Protein AF-A0AA39IFI8-F1 (afdb_monomer)

Solvent-accessible surface area (backbone atoms only — not comparable to full-atom values): 20294 Å² total; per-residue (Å²): 140,85,85,82,82,82,80,78,82,77,74,68,73,67,76,61,65,83,36,53,70,57,48,55,58,44,52,48,46,60,68,14,66,84,66,33,45,74,58,91,78,30,25,38,34,67,41,48,55,67,61,42,56,75,58,46,83,81,63,52,74,66,59,48,66,75,61,68,51,62,67,64,56,32,49,39,40,42,47,50,50,48,70,69,43,51,57,66,65,59,76,70,64,60,97,83,64,75,94,74,62,69,71,75,45,37,43,58,31,58,27,54,70,78,72,62,52,62,58,61,34,54,75,69,64,63,60,58,92,62,38,32,32,42,29,21,38,94,87,70,46,82,38,62,83,42,88,69,100,45,95,36,56,33,36,31,28,27,36,32,62,47,58,55,72,63,56,52,60,71,60,46,78,80,76,87,79,72,94,64,84,78,72,54,67,71,56,50,40,59,64,68,46,58,74,62,35,38,51,35,32,36,25,42,19,77,90,55,56,33,39,45,78,45,62,88,65,89,74,63,63,91,71,42,42,80,73,50,66,58,35,20,33,34,41,32,71,60,42,71,77,42,40,70,63,47,45,70,78,39,66,76,54,39,64,31,20,37,32,35,38,73,64,54,96,65,90,80,51,81,77,61,35,31,43,49,79,32,84,56,78,84,56,101,43,54,60,78,44,76,46,28,37,38,19,83,43,79,50,48,89,65,12,58,42,52,30,32,39,41,50,38,77,41,88,63,40,33,32,46,73,40,56,50,64,68,60,51,54,46,36,32,70,70,33,84,53,24,50,77,39,83,68,46,68,71,35,14,24,29,125

Mean predicted aligned error: 15.1 Å

Radius of gyration: 25.18 Å; Cα contacts (8 Å, |Δi|>4): 565; chains: 1; bounding box: 85×51×63 Å

Secondary structure (DSSP, 8-state):
------------GGGGTTTHHHHHHHHHHHHHTTT-EEETTEEEEEEPHHHHHHHSTT--HHHHHHHT-HHHHHHHHHHHHHHHHHHHHHTT--TTS----GGGTEEEEEPBTTSSTHHHHHHTT-S-TTEEEEEE-TTS-EEES--S--SEEEEEEEEEETTHHHHHHHHS------------HHHHHHHHTGGGPEEEEEEEETTTTEEEEEES-S-PPTT-EEEEEEEEEEEHHHHHHSHHHHHHH-TT-EEEEEEEE--SSS---GGGSEEEEESSS--SSEEEEEEEEEBSSTTGGG--EEEEEEE--STT--EEEES-HHHHHHHHHH-TTTTT----EEEEEB-

Structure (mmCIF, N/CA/C/O backbone):
data_AF-A0AA39IFI8-F1
#
_entry.id   AF-A0AA39IFI8-F1
#
loop_
_atom_site.group_PDB
_atom_site.id
_atom_site.type_symbol
_atom_site.label_atom_id
_atom_site.label_alt_id
_atom_site.label_comp_id
_atom_site.label_asym_id
_atom_site.label_entity_id
_atom_site.label_seq_id
_atom_site.pdbx_PDB_ins_code
_atom_site.Cartn_x
_atom_site.Cartn_y
_atom_site.Cartn_z
_atom_site.occupancy
_atom_site.B_iso_or_equiv
_atom_site.auth_seq_id
_atom_site.auth_comp_id
_atom_site.auth_asym_id
_atom_site.auth_atom_id
_atom_site.pdbx_PDB_model_num
ATOM 1 N N . MET A 1 1 ? -58.032 -24.378 21.521 1.00 39.59 1 MET A N 1
ATOM 2 C CA . MET A 1 1 ? -57.375 -23.148 22.007 1.00 39.59 1 MET A CA 1
ATOM 3 C C . MET A 1 1 ? -55.934 -23.536 22.325 1.00 39.59 1 MET A C 1
ATOM 5 O O . MET A 1 1 ? -55.717 -24.200 23.324 1.00 39.59 1 MET A O 1
ATOM 9 N N . TRP A 1 2 ? -55.000 -23.306 21.396 1.00 32.34 2 TRP A N 1
ATOM 10 C CA . TRP A 1 2 ? -53.603 -23.760 21.492 1.00 32.34 2 TRP A CA 1
ATOM 11 C C . TRP A 1 2 ? -52.704 -22.536 21.699 1.00 32.34 2 TRP A C 1
ATOM 13 O O . TRP A 1 2 ? -52.664 -21.661 20.837 1.00 32.34 2 TRP A O 1
ATOM 23 N N . GLN A 1 3 ? -52.038 -22.453 22.852 1.00 36.50 3 GLN A N 1
ATOM 24 C CA . GLN A 1 3 ? -51.035 -21.429 23.151 1.00 36.50 3 GLN A CA 1
ATOM 25 C C . GLN A 1 3 ? -49.658 -21.922 22.702 1.00 36.50 3 GLN A C 1
ATOM 27 O O . GLN A 1 3 ? -49.196 -22.972 23.141 1.00 36.50 3 GLN A O 1
ATOM 32 N N . TRP A 1 4 ? -49.006 -21.149 21.838 1.00 35.59 4 TRP A N 1
ATOM 33 C CA . TRP A 1 4 ? -47.595 -21.315 21.509 1.00 35.59 4 TRP A CA 1
ATOM 34 C C . TRP A 1 4 ? -46.756 -20.608 22.577 1.00 35.59 4 TRP A C 1
ATOM 36 O O . TRP A 1 4 ? -46.903 -19.404 22.783 1.00 35.59 4 TRP A O 1
ATOM 46 N N . ILE A 1 5 ? -45.893 -21.358 23.263 1.00 33.44 5 ILE A N 1
ATOM 47 C CA . ILE A 1 5 ? -44.870 -20.813 24.159 1.00 33.44 5 ILE A CA 1
ATOM 48 C C . ILE A 1 5 ? -43.620 -20.570 23.313 1.00 33.44 5 ILE A C 1
ATOM 50 O O . ILE A 1 5 ? -42.928 -21.510 22.927 1.00 33.44 5 ILE A O 1
ATOM 54 N N . THR A 1 6 ? -43.329 -19.305 23.023 1.00 32.75 6 THR A N 1
ATOM 55 C CA . THR A 1 6 ? -42.043 -18.897 22.453 1.00 32.75 6 THR A CA 1
ATOM 56 C C . THR A 1 6 ? -41.018 -18.853 23.582 1.00 32.75 6 THR A C 1
ATOM 58 O O . THR A 1 6 ? -40.982 -17.903 24.363 1.00 32.75 6 THR A O 1
ATOM 61 N N . VAL A 1 7 ? -40.189 -19.890 23.694 1.00 29.61 7 VAL A N 1
ATOM 62 C CA . VAL A 1 7 ? -39.010 -19.873 24.567 1.00 29.61 7 VAL A CA 1
ATOM 63 C C . VAL A 1 7 ? -37.926 -19.064 23.858 1.00 29.61 7 VAL A C 1
ATOM 65 O O . VAL A 1 7 ? -37.229 -19.569 22.983 1.00 29.61 7 VAL A O 1
ATOM 68 N N . VAL A 1 8 ? -37.805 -17.784 24.209 1.00 31.59 8 VAL A N 1
ATOM 69 C CA . VAL A 1 8 ? -36.644 -16.972 23.832 1.00 31.59 8 VAL A CA 1
ATOM 70 C C . VAL A 1 8 ? -35.503 -17.369 24.764 1.00 31.59 8 VAL A C 1
ATOM 72 O O . VAL A 1 8 ? -35.471 -16.978 25.929 1.00 31.59 8 VAL A O 1
ATOM 75 N N . LEU A 1 9 ? -34.586 -18.192 24.256 1.00 30.62 9 LEU A N 1
ATOM 76 C CA . LEU A 1 9 ? -33.313 -18.504 24.901 1.00 30.62 9 LEU A CA 1
ATOM 77 C C . LEU A 1 9 ? -32.457 -17.229 24.944 1.00 30.62 9 LEU A C 1
ATOM 79 O O . LEU A 1 9 ? -31.699 -16.929 24.025 1.00 30.62 9 LEU A O 1
ATOM 83 N N . PHE A 1 10 ? -32.599 -16.461 26.022 1.00 32.56 10 PHE A N 1
ATOM 84 C CA . PHE A 1 10 ? -31.622 -15.455 26.420 1.00 32.56 10 PHE A CA 1
ATOM 85 C C . PHE A 1 10 ? -30.397 -16.189 26.975 1.00 32.56 10 PHE A C 1
ATOM 87 O O . PHE A 1 10 ? -30.355 -16.562 28.146 1.00 32.56 10 PHE A O 1
ATOM 94 N N . ILE A 1 11 ? -29.397 -16.420 26.126 1.00 34.59 11 ILE A N 1
ATOM 95 C CA . ILE A 1 11 ? -28.042 -16.704 26.603 1.00 34.59 11 ILE A CA 1
ATOM 96 C C . ILE A 1 11 ? -27.540 -15.395 27.233 1.00 34.59 11 ILE A C 1
ATOM 98 O O . ILE A 1 11 ? -27.523 -14.369 26.545 1.00 34.59 11 ILE A O 1
ATOM 102 N N . PRO A 1 12 ? -27.172 -15.363 28.525 1.00 38.22 12 PRO A N 1
ATOM 103 C CA . PRO A 1 12 ? -26.745 -14.129 29.155 1.00 38.22 12 PRO A CA 1
ATOM 104 C C . PRO A 1 12 ? -25.353 -13.768 28.633 1.00 38.22 12 PRO A C 1
ATOM 106 O O . PRO A 1 12 ? -24.357 -14.418 28.941 1.00 38.22 12 PRO A O 1
ATOM 109 N N . PHE A 1 13 ? -25.295 -12.664 27.892 1.00 37.44 13 PHE A N 1
ATOM 110 C CA . PHE A 1 13 ? -24.088 -11.968 27.423 1.00 37.44 13 PHE A CA 1
ATOM 111 C C . PHE A 1 13 ? -23.098 -11.612 28.560 1.00 37.44 13 PHE A C 1
ATOM 113 O O . PHE A 1 13 ? -21.962 -11.222 28.317 1.00 37.44 13 PHE A O 1
ATOM 120 N N . VAL A 1 14 ? -23.518 -11.778 29.818 1.00 36.16 14 VAL A N 1
ATOM 121 C CA . VAL A 1 14 ? -22.751 -11.507 31.039 1.00 36.16 14 VAL A CA 1
ATOM 122 C C . VAL A 1 14 ? -21.620 -12.526 31.265 1.00 36.16 14 VAL A C 1
ATOM 124 O O . VAL A 1 14 ? -20.595 -12.162 31.828 1.00 36.16 14 VAL A O 1
ATOM 127 N N . ALA A 1 15 ? -21.719 -13.756 30.741 1.00 35.75 15 ALA A N 1
ATOM 128 C CA . ALA A 1 15 ? -20.625 -14.737 30.830 1.00 35.75 15 ALA A CA 1
ATOM 129 C C . ALA A 1 15 ? -19.435 -14.434 29.890 1.00 35.75 15 ALA A C 1
ATOM 131 O O . ALA A 1 15 ? -18.379 -15.047 30.018 1.00 35.75 15 ALA A O 1
ATOM 132 N N . LEU A 1 16 ? -19.579 -13.477 28.964 1.00 41.41 16 LEU A N 1
ATOM 133 C CA . LEU A 1 16 ? -18.498 -13.038 28.073 1.00 41.41 16 LEU A CA 1
ATOM 134 C C . LEU A 1 16 ? -17.610 -11.942 28.696 1.00 41.41 16 LEU A C 1
ATOM 136 O O . LEU A 1 16 ? -16.547 -11.644 28.159 1.00 41.41 16 LEU A O 1
ATOM 140 N N . LEU A 1 17 ? -18.039 -11.327 29.805 1.00 38.06 17 LEU A N 1
ATOM 141 C CA . LEU A 1 17 ? -17.466 -10.073 30.314 1.00 38.06 17 LEU A CA 1
ATOM 142 C C . LEU A 1 17 ? -16.437 -10.246 31.442 1.00 38.06 17 LEU A C 1
ATOM 144 O O . LEU A 1 17 ? -15.546 -9.414 31.562 1.00 38.06 17 LEU A O 1
ATOM 148 N N . GLU A 1 18 ? -16.455 -11.355 32.186 1.00 37.28 18 GLU A N 1
ATOM 149 C CA . GLU A 1 18 ? -15.332 -11.737 33.071 1.00 37.28 18 GLU A CA 1
ATOM 150 C C . GLU A 1 18 ? -14.175 -12.413 32.299 1.00 37.28 18 GLU A C 1
ATOM 152 O O . GLU A 1 18 ? -13.133 -12.735 32.864 1.00 37.28 18 GLU A O 1
ATOM 157 N N . ALA A 1 19 ? -14.331 -12.589 30.981 1.00 43.91 19 ALA A N 1
ATOM 158 C CA . ALA A 1 19 ? -13.397 -13.286 30.103 1.00 43.91 19 ALA A CA 1
ATOM 159 C C . ALA A 1 19 ? -12.436 -12.364 29.323 1.00 43.91 19 ALA A C 1
ATOM 161 O O . ALA A 1 19 ? -11.689 -12.863 28.488 1.00 43.91 19 ALA A O 1
ATOM 162 N N . SER A 1 20 ? -12.417 -11.042 29.533 1.00 46.91 20 SER A N 1
ATOM 163 C CA . SER A 1 20 ? -11.670 -10.123 28.646 1.00 46.91 20 SER A CA 1
ATOM 164 C C . SER A 1 20 ? -10.142 -10.219 28.767 1.00 46.91 20 SER A C 1
ATOM 166 O O . SER A 1 20 ? -9.447 -10.186 27.754 1.00 46.91 20 SER A O 1
ATOM 168 N N . THR A 1 21 ? -9.599 -10.429 29.969 1.00 47.41 21 THR A N 1
ATOM 169 C CA . THR A 1 21 ? -8.166 -10.736 30.157 1.00 47.41 21 THR A CA 1
ATOM 170 C C . THR A 1 21 ? -7.873 -12.222 29.934 1.00 47.41 21 THR A C 1
ATOM 172 O O . THR A 1 21 ? -6.839 -12.569 29.365 1.00 47.41 21 THR A O 1
ATOM 175 N N . GLY A 1 22 ? -8.818 -13.101 30.289 1.00 51.28 22 GLY A N 1
ATOM 176 C CA . GLY A 1 22 ? -8.715 -14.546 30.070 1.00 51.28 22 GLY A CA 1
ATOM 177 C C . GLY A 1 22 ? -8.671 -14.942 28.589 1.00 51.28 22 GLY A C 1
ATOM 178 O O . GLY A 1 22 ? -7.912 -15.835 28.227 1.00 51.28 22 GLY A O 1
ATOM 179 N N . ASN A 1 23 ? -9.412 -14.254 27.716 1.00 58.72 23 ASN A N 1
ATOM 180 C CA . ASN A 1 23 ? -9.472 -14.552 26.281 1.00 58.72 23 ASN A CA 1
ATOM 181 C C . ASN A 1 23 ? -8.213 -14.151 25.512 1.00 58.72 23 ASN A C 1
ATOM 183 O O . ASN A 1 23 ? -7.860 -14.827 24.547 1.00 58.72 23 ASN A O 1
ATOM 187 N N . LEU A 1 24 ? -7.499 -13.101 25.930 1.00 58.94 24 LEU A N 1
ATOM 188 C CA . LEU A 1 24 ? -6.224 -12.773 25.288 1.00 58.94 24 LEU A CA 1
ATOM 189 C C . LEU A 1 24 ? -5.153 -13.807 25.641 1.00 58.94 24 LEU A C 1
ATOM 191 O O . LEU A 1 24 ? -4.420 -14.268 24.769 1.00 58.94 24 LEU A O 1
ATOM 195 N N . ASP A 1 25 ? -5.083 -14.240 26.895 1.00 65.00 25 ASP A N 1
ATOM 196 C CA . ASP A 1 25 ? -4.182 -15.336 27.247 1.00 65.00 25 ASP A CA 1
ATOM 197 C C . ASP A 1 25 ? -4.562 -16.626 26.507 1.00 65.00 25 ASP A C 1
ATOM 199 O O . ASP A 1 25 ? -3.675 -17.391 26.134 1.00 65.00 25 ASP A O 1
ATOM 203 N N . LEU A 1 26 ? -5.853 -16.852 26.236 1.00 69.88 26 LEU A N 1
ATOM 204 C CA . LEU A 1 26 ? -6.320 -17.981 25.428 1.00 69.88 26 LEU A CA 1
ATOM 205 C C . LEU A 1 26 ? -5.886 -17.884 23.964 1.00 69.88 26 LEU A C 1
ATOM 207 O O . LEU A 1 26 ? -5.462 -18.899 23.433 1.00 69.88 26 LEU A O 1
ATOM 211 N N . LEU A 1 27 ? -5.894 -16.707 23.331 1.00 72.69 27 LEU A N 1
ATOM 212 C CA . LEU A 1 27 ? -5.487 -16.589 21.925 1.00 72.69 27 LEU A CA 1
ATOM 213 C C . LEU A 1 27 ? -3.980 -16.845 21.723 1.00 72.69 27 LEU A C 1
ATOM 215 O O . LEU A 1 27 ? -3.607 -17.581 20.811 1.00 72.69 27 LEU A O 1
ATOM 219 N N . LEU A 1 28 ? -3.098 -16.317 22.583 1.00 76.81 28 LEU A N 1
ATOM 220 C CA . LEU A 1 28 ? -1.664 -16.645 22.504 1.00 76.81 28 LEU A CA 1
ATOM 221 C C . LEU A 1 28 ? -1.413 -18.111 22.858 1.00 76.81 28 LEU A C 1
ATOM 223 O O . LEU A 1 28 ? -0.576 -18.749 22.225 1.00 76.81 28 LEU A O 1
ATOM 227 N N . LYS A 1 29 ? -2.144 -18.663 23.835 1.00 81.75 29 LYS A N 1
ATOM 228 C CA . LYS A 1 29 ? -2.101 -20.101 24.132 1.00 81.75 29 LYS A CA 1
ATOM 229 C C . LYS A 1 29 ? -2.591 -20.933 22.954 1.00 81.75 29 LYS A C 1
ATOM 231 O O . LYS A 1 29 ? -1.998 -21.966 22.692 1.00 81.75 29 LYS A O 1
ATOM 236 N N . ASP A 1 30 ? -3.606 -20.481 22.227 1.00 80.50 30 ASP A N 1
ATOM 237 C CA . ASP A 1 30 ? -4.126 -21.148 21.036 1.00 80.50 30 ASP A CA 1
ATOM 238 C C . ASP A 1 30 ? -3.139 -21.107 19.877 1.00 80.50 30 ASP A C 1
ATOM 240 O O . ASP A 1 30 ? -3.053 -22.070 19.125 1.00 80.50 30 ASP A O 1
ATOM 244 N N . ILE A 1 31 ? -2.365 -20.031 19.750 1.00 80.81 31 ILE A N 1
ATOM 245 C CA . ILE A 1 31 ? -1.251 -19.975 18.800 1.00 80.81 31 ILE A CA 1
ATOM 246 C C . ILE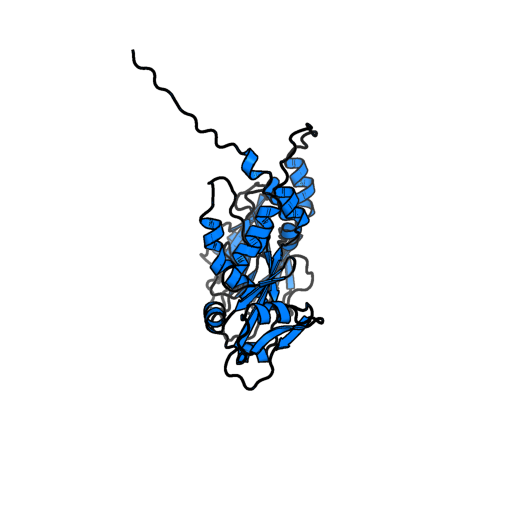 A 1 31 ? -0.129 -20.913 19.249 1.00 80.81 31 ILE A C 1
ATOM 248 O O . ILE A 1 31 ? 0.486 -21.601 18.443 1.00 80.81 31 ILE A O 1
ATOM 252 N N . CYS A 1 32 ? 0.129 -20.994 20.549 1.00 87.31 32 CYS A N 1
ATOM 253 C CA . CYS A 1 32 ? 1.186 -21.843 21.084 1.00 87.31 32 CYS A CA 1
ATOM 254 C C . CYS A 1 32 ? 0.809 -23.320 21.239 1.00 87.31 32 CYS A C 1
ATOM 256 O O . CYS A 1 32 ? 1.700 -24.135 21.473 1.00 87.31 32 CYS A O 1
ATOM 258 N N . LYS A 1 33 ? -0.471 -23.697 21.131 1.00 83.94 33 LYS A N 1
ATOM 259 C CA . LYS A 1 33 ? -0.921 -25.061 21.460 1.00 83.94 33 LYS A CA 1
ATOM 260 C C . LYS A 1 33 ? -0.346 -26.119 20.525 1.00 83.94 33 LYS A C 1
ATOM 262 O O . LYS A 1 33 ? -0.156 -27.258 20.942 1.00 83.94 33 LYS A O 1
ATOM 267 N N . ASP A 1 34 ? -0.019 -25.735 19.297 1.00 77.81 34 ASP A N 1
ATOM 268 C CA . ASP A 1 34 ? 0.485 -26.65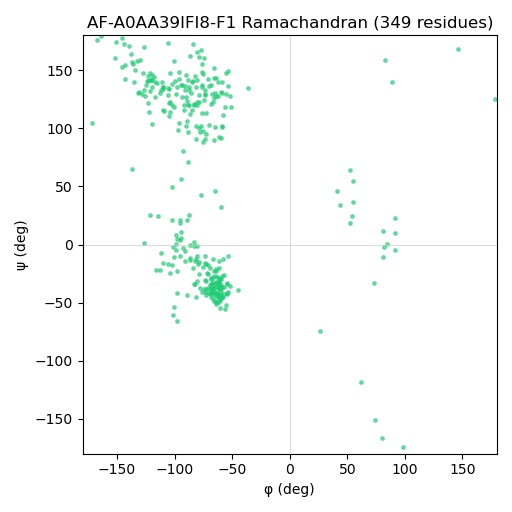1 18.283 1.00 77.81 34 ASP A CA 1
ATOM 269 C C . ASP A 1 34 ? 2.020 -26.670 18.235 1.00 77.81 34 ASP A C 1
ATOM 271 O O . ASP A 1 34 ? 2.631 -26.431 17.194 1.00 77.81 34 ASP A O 1
ATOM 275 N N . GLY A 1 35 ? 2.649 -26.960 19.375 1.00 84.25 35 GLY A N 1
ATOM 276 C CA . GLY A 1 35 ? 4.100 -27.155 19.451 1.00 84.25 35 GLY A CA 1
ATOM 277 C C . GLY A 1 35 ? 4.906 -25.895 19.763 1.00 84.25 35 GLY A C 1
ATOM 278 O O . GLY A 1 35 ? 6.091 -25.852 19.451 1.00 84.25 35 GLY A O 1
ATOM 279 N N . GLY A 1 36 ? 4.292 -24.884 20.380 1.00 89.12 36 GLY A N 1
ATOM 280 C CA . GLY A 1 36 ? 4.979 -23.709 20.916 1.00 89.12 36 GLY A CA 1
ATOM 281 C C . GLY A 1 36 ? 5.072 -23.719 22.439 1.00 89.12 36 GLY A C 1
ATOM 282 O O . GLY A 1 36 ? 4.484 -24.558 23.124 1.00 89.12 36 GLY A O 1
ATOM 283 N N . VAL A 1 37 ? 5.802 -22.752 22.990 1.00 90.50 37 VAL A N 1
ATOM 284 C CA . VAL A 1 37 ? 5.863 -22.488 24.433 1.00 90.50 37 VAL A CA 1
ATOM 285 C C . VAL A 1 37 ? 5.549 -21.028 24.708 1.00 90.50 37 VAL A C 1
ATOM 287 O O . VAL A 1 37 ? 6.100 -20.120 24.088 1.00 90.50 37 VAL A O 1
ATOM 290 N N . VAL A 1 38 ? 4.677 -20.805 25.689 1.00 88.81 38 VAL A N 1
ATOM 291 C CA . VAL A 1 38 ? 4.381 -19.465 26.191 1.00 88.81 38 VAL A CA 1
ATOM 292 C C . VAL A 1 38 ? 5.442 -19.067 27.219 1.00 88.81 38 VAL A C 1
ATOM 294 O O . VAL A 1 38 ? 5.591 -19.725 28.249 1.00 88.81 38 VAL A O 1
ATOM 297 N N . VAL A 1 39 ? 6.161 -17.976 26.955 1.00 86.25 39 VAL A N 1
ATOM 298 C CA . VAL A 1 39 ? 7.143 -17.371 27.866 1.00 86.25 39 VAL A CA 1
ATOM 299 C C . VAL A 1 39 ? 6.689 -15.948 28.181 1.00 86.25 39 VAL A C 1
ATOM 301 O O . VAL A 1 39 ? 6.790 -15.039 27.358 1.00 86.25 39 VAL A O 1
ATOM 304 N N . GLY A 1 40 ? 6.130 -15.741 29.375 1.00 86.19 40 GLY A N 1
ATOM 305 C CA . GLY A 1 40 ? 5.509 -14.464 29.733 1.00 86.19 40 GLY A CA 1
ATOM 306 C C . GLY A 1 40 ? 4.324 -14.142 28.815 1.00 86.19 40 GLY A C 1
ATOM 307 O O . GLY A 1 40 ? 3.352 -14.887 28.781 1.00 86.19 40 GLY A O 1
ATOM 308 N N . ARG A 1 41 ? 4.409 -13.035 28.064 1.00 84.50 41 ARG A N 1
ATOM 309 C CA . ARG A 1 41 ? 3.395 -12.600 27.076 1.00 84.50 41 ARG A CA 1
ATOM 310 C C . ARG A 1 41 ? 3.798 -12.905 25.630 1.00 84.50 41 ARG A C 1
ATOM 312 O O . ARG A 1 41 ? 3.338 -12.245 24.699 1.00 84.50 41 ARG A O 1
ATOM 319 N N . LYS A 1 42 ? 4.714 -13.853 25.459 1.00 89.31 42 LYS A N 1
ATOM 320 C CA . LYS A 1 42 ? 5.265 -14.252 24.171 1.00 89.31 42 LYS A CA 1
ATOM 321 C C . LYS A 1 42 ? 4.896 -15.698 23.900 1.00 89.31 42 LYS A C 1
ATOM 323 O O . LYS A 1 42 ? 4.965 -16.524 24.809 1.00 89.31 42 LYS A O 1
ATOM 328 N N . CYS A 1 43 ? 4.540 -16.004 22.664 1.00 91.25 43 CYS A N 1
ATOM 329 C CA . CYS A 1 43 ? 4.483 -17.369 22.172 1.00 91.25 43 CYS A CA 1
ATOM 330 C C . CYS A 1 43 ? 5.720 -17.629 21.313 1.00 91.25 43 CYS A C 1
ATOM 332 O O . CYS A 1 43 ? 5.936 -16.922 20.329 1.00 91.25 43 CYS A O 1
ATOM 334 N N . ILE A 1 44 ? 6.532 -18.612 21.695 1.00 91.50 44 ILE A N 1
ATOM 335 C CA . ILE A 1 44 ? 7.718 -19.023 20.944 1.00 91.50 44 ILE A CA 1
ATOM 336 C C . ILE A 1 44 ? 7.411 -20.336 20.237 1.00 91.50 44 ILE A C 1
ATOM 338 O O . ILE A 1 44 ? 7.068 -21.323 20.888 1.00 91.50 44 ILE A O 1
ATOM 342 N N . LEU A 1 45 ? 7.536 -20.348 18.914 1.00 91.38 45 LEU A N 1
ATOM 343 C CA . LEU A 1 45 ? 7.230 -21.495 18.064 1.00 91.38 45 LEU A CA 1
ATOM 344 C C . LEU A 1 45 ? 8.462 -21.887 17.238 1.00 91.38 45 LEU A C 1
ATOM 346 O O . LEU A 1 45 ? 8.968 -21.053 16.480 1.00 91.38 45 LEU A O 1
ATOM 350 N N . PRO A 1 46 ? 8.949 -23.134 17.357 1.00 89.38 46 PRO A N 1
ATOM 351 C CA . PRO A 1 46 ? 9.936 -23.670 16.439 1.00 89.38 46 PRO A CA 1
ATOM 352 C C . PRO A 1 46 ? 9.275 -24.015 15.104 1.00 89.38 46 PRO A C 1
ATOM 354 O O . PRO A 1 46 ? 8.335 -24.801 15.057 1.00 89.38 46 PRO A O 1
ATOM 357 N N . LEU A 1 47 ? 9.800 -23.459 14.018 1.00 87.31 47 LEU A N 1
ATOM 358 C CA . LEU A 1 47 ? 9.434 -23.848 12.660 1.00 87.31 47 LEU A CA 1
ATOM 359 C C . LEU A 1 47 ? 10.477 -24.816 12.117 1.00 87.31 47 LEU A C 1
ATOM 361 O O . LEU A 1 47 ? 11.685 -24.550 12.193 1.00 87.31 47 LEU A O 1
ATOM 365 N N . ASN A 1 48 ? 10.018 -25.944 11.581 1.00 79.31 48 ASN A N 1
ATOM 366 C CA . ASN A 1 48 ? 10.902 -26.944 10.985 1.00 79.31 48 ASN A CA 1
ATOM 367 C C . ASN A 1 48 ? 11.247 -26.609 9.518 1.00 79.31 48 ASN A C 1
ATOM 369 O O . ASN A 1 48 ? 10.716 -25.671 8.923 1.00 79.31 48 ASN A O 1
ATOM 373 N N . ALA A 1 49 ? 12.165 -27.381 8.928 1.00 70.75 49 ALA A N 1
ATOM 374 C CA . ALA A 1 49 ? 12.617 -27.167 7.555 1.00 70.75 49 ALA A CA 1
ATOM 375 C C . ALA A 1 49 ? 11.491 -27.317 6.511 1.00 70.75 49 ALA A C 1
ATOM 377 O O . ALA A 1 49 ? 11.507 -26.615 5.502 1.00 70.75 49 ALA A O 1
ATOM 378 N N . ASP A 1 50 ? 10.505 -28.182 6.754 1.00 75.38 50 ASP A N 1
ATOM 379 C CA 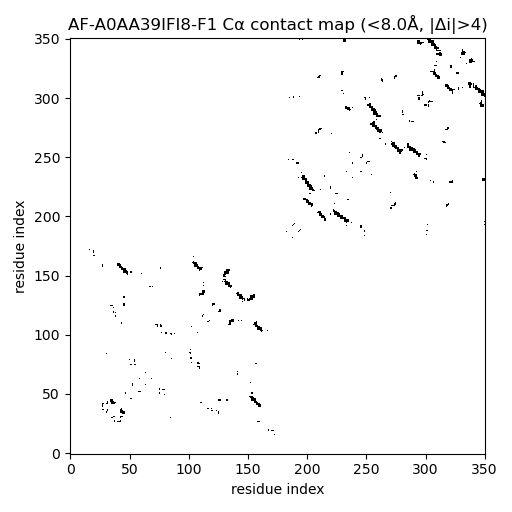. ASP A 1 50 ? 9.388 -28.400 5.829 1.00 75.38 50 ASP A CA 1
ATOM 380 C C . ASP A 1 50 ? 8.428 -27.202 5.842 1.00 75.38 50 ASP A C 1
ATOM 382 O O . ASP A 1 50 ? 8.042 -26.690 4.790 1.00 75.38 50 ASP A O 1
ATOM 386 N N . GLU A 1 51 ? 8.109 -26.684 7.030 1.00 72.69 51 GLU A N 1
ATOM 387 C CA . GLU A 1 51 ? 7.343 -25.447 7.208 1.00 72.69 51 GLU A CA 1
ATOM 388 C C . GLU A 1 51 ? 8.092 -24.240 6.634 1.00 72.69 51 GLU A C 1
ATOM 390 O O . GLU A 1 51 ? 7.474 -23.333 6.078 1.00 72.69 51 GLU A O 1
ATOM 395 N N . PHE A 1 52 ? 9.423 -24.232 6.700 1.00 68.88 52 PHE A N 1
ATOM 396 C CA . PHE A 1 52 ? 10.231 -23.224 6.026 1.00 68.88 52 PHE A CA 1
ATOM 397 C C . PHE A 1 52 ? 10.090 -23.310 4.501 1.00 68.88 52 PHE A C 1
ATOM 399 O O . PHE A 1 52 ? 9.769 -22.305 3.872 1.00 68.88 52 PHE A O 1
ATOM 406 N N . GLN A 1 53 ? 10.268 -24.489 3.899 1.00 67.75 53 GLN A N 1
ATOM 407 C CA . GLN A 1 53 ? 10.171 -24.659 2.442 1.00 67.75 53 GLN A CA 1
ATOM 408 C C . GLN A 1 53 ? 8.792 -24.266 1.902 1.00 67.75 53 GLN A C 1
ATOM 410 O O . GLN A 1 53 ? 8.695 -23.628 0.853 1.00 67.75 53 GLN A O 1
ATOM 415 N N . LEU A 1 54 ? 7.729 -24.586 2.645 1.00 64.44 54 LEU A N 1
ATOM 416 C CA . LEU A 1 54 ? 6.361 -24.199 2.297 1.00 64.44 54 LEU A CA 1
ATOM 417 C C . LEU A 1 54 ? 6.152 -22.677 2.298 1.00 64.44 54 LEU A C 1
ATOM 419 O O . LEU A 1 54 ? 5.362 -22.175 1.501 1.00 64.44 54 LEU A O 1
ATOM 423 N N . ASN A 1 55 ? 6.855 -21.944 3.164 1.00 61.66 55 ASN A N 1
ATOM 424 C CA . ASN A 1 55 ? 6.651 -20.506 3.357 1.00 61.66 55 ASN A CA 1
ATOM 425 C C . ASN A 1 55 ? 7.712 -19.623 2.667 1.00 61.66 55 ASN A C 1
ATOM 427 O O . ASN A 1 55 ? 7.465 -18.439 2.458 1.00 61.66 55 ASN A O 1
ATOM 431 N N . ALA A 1 56 ? 8.874 -20.166 2.287 1.00 59.94 56 ALA A N 1
ATOM 432 C CA . ALA A 1 56 ? 10.034 -19.399 1.816 1.00 59.94 56 ALA A CA 1
ATOM 433 C C . ALA A 1 56 ? 10.152 -19.229 0.290 1.00 59.94 56 ALA A C 1
ATOM 435 O O . ALA A 1 56 ? 11.193 -18.777 -0.184 1.00 59.94 56 ALA A O 1
ATOM 436 N N . ALA A 1 57 ? 9.117 -19.582 -0.483 1.00 56.09 57 ALA A N 1
ATOM 437 C CA . ALA A 1 57 ? 9.031 -19.360 -1.935 1.00 56.09 57 ALA A CA 1
ATOM 438 C C . ALA A 1 57 ? 10.344 -19.629 -2.715 1.00 56.09 57 ALA A C 1
ATOM 440 O O . ALA A 1 57 ? 10.743 -18.843 -3.573 1.00 56.09 57 ALA A O 1
ATOM 441 N N . GLY A 1 58 ? 11.012 -20.754 -2.431 1.00 57.09 58 GLY A N 1
ATOM 442 C CA . GLY A 1 58 ? 12.156 -21.237 -3.215 1.00 57.09 58 GLY A CA 1
ATOM 443 C C . GLY A 1 58 ? 13.548 -20.783 -2.764 1.00 57.09 58 GLY A C 1
ATOM 444 O O . GLY A 1 58 ? 14.507 -21.038 -3.488 1.00 57.09 58 GLY A O 1
ATOM 445 N N . LEU A 1 59 ? 13.692 -20.154 -1.597 1.00 57.66 59 LEU A N 1
ATOM 446 C CA . LEU A 1 59 ? 15.007 -19.864 -1.016 1.00 57.66 59 LEU A CA 1
ATOM 447 C C . LEU A 1 59 ? 15.523 -21.053 -0.196 1.00 57.66 59 LEU A C 1
ATOM 449 O O . LEU A 1 59 ? 14.823 -21.572 0.676 1.00 57.66 59 LEU A O 1
ATOM 453 N N . SER A 1 60 ? 16.763 -21.478 -0.440 1.00 63.16 60 SER A N 1
ATOM 454 C CA . SER A 1 60 ? 17.406 -22.494 0.399 1.00 63.16 60 SER A CA 1
ATOM 455 C C . SER A 1 60 ? 17.882 -21.888 1.735 1.00 63.16 60 SER A C 1
ATOM 457 O O . SER A 1 60 ? 18.292 -20.725 1.770 1.00 63.16 60 SER A O 1
ATOM 459 N N . PRO A 1 61 ? 17.897 -22.649 2.850 1.00 60.72 61 PRO A N 1
ATOM 460 C CA . PRO A 1 61 ? 18.409 -22.158 4.137 1.00 60.72 61 PRO A CA 1
ATOM 461 C C . PRO A 1 61 ? 19.845 -21.599 4.066 1.00 60.72 61 PRO A C 1
ATOM 463 O O . PRO A 1 61 ? 20.162 -20.615 4.728 1.00 60.72 61 PRO A O 1
ATOM 466 N N . MET A 1 62 ? 20.697 -22.170 3.202 1.00 60.69 62 MET A N 1
ATOM 467 C CA . MET A 1 62 ? 22.068 -21.686 2.964 1.00 60.69 62 MET A CA 1
ATOM 468 C C . MET A 1 62 ? 22.121 -20.318 2.268 1.00 60.69 62 MET A C 1
ATOM 470 O O . MET A 1 62 ? 23.026 -19.525 2.529 1.00 60.69 62 MET A O 1
ATOM 474 N N . GLU A 1 63 ? 21.183 -20.014 1.369 1.00 64.69 63 GLU A N 1
ATOM 475 C CA . GLU A 1 63 ? 21.128 -18.695 0.724 1.00 64.69 63 GLU A CA 1
ATOM 476 C C . GLU A 1 63 ? 20.728 -17.608 1.724 1.00 64.69 63 GLU A C 1
ATOM 478 O O . GLU A 1 63 ? 21.273 -16.505 1.683 1.00 64.69 63 GLU A O 1
ATOM 483 N N . PHE A 1 64 ? 19.859 -17.936 2.680 1.00 66.19 64 PHE A N 1
ATOM 484 C CA . PHE A 1 64 ? 19.521 -17.043 3.789 1.00 66.19 64 PHE A CA 1
ATOM 485 C C . PHE A 1 64 ? 20.721 -16.732 4.681 1.00 66.19 64 PHE A C 1
ATOM 487 O O . PHE A 1 64 ? 20.956 -15.567 5.011 1.00 66.19 64 PHE A O 1
ATOM 494 N N . GLU A 1 65 ? 21.502 -17.756 5.032 1.00 61.97 65 GLU A N 1
ATOM 495 C CA . GLU A 1 65 ? 22.710 -17.603 5.844 1.00 61.97 65 GLU A CA 1
ATOM 496 C C . GLU A 1 65 ? 23.701 -16.630 5.196 1.00 61.97 65 GLU A C 1
ATOM 498 O O . GLU A 1 65 ? 24.237 -15.742 5.856 1.00 61.97 65 GLU A O 1
ATOM 503 N N . LYS A 1 66 ? 23.883 -16.734 3.878 1.00 65.06 66 LYS A N 1
ATOM 504 C CA . LYS A 1 66 ? 24.826 -15.896 3.133 1.00 65.06 66 LYS A CA 1
ATOM 505 C C . LYS A 1 66 ? 24.410 -14.426 3.055 1.00 65.06 66 LYS A C 1
ATOM 507 O O . LYS A 1 66 ? 25.270 -13.554 2.926 1.00 65.06 66 LYS A O 1
ATOM 512 N N . HIS A 1 67 ? 23.109 -14.150 3.077 1.00 62.00 67 HIS A N 1
ATOM 513 C CA . HIS A 1 67 ? 22.583 -12.809 2.837 1.00 62.00 67 HIS A CA 1
ATOM 514 C C . HIS A 1 67 ? 22.199 -12.050 4.108 1.00 62.00 67 HIS A C 1
ATOM 516 O O . HIS A 1 67 ? 21.992 -10.841 4.012 1.00 62.00 67 HIS A O 1
ATOM 522 N N . HIS A 1 68 ? 22.161 -12.709 5.276 1.00 64.62 68 HIS A N 1
ATOM 523 C CA . HIS A 1 68 ? 21.789 -12.106 6.566 1.00 64.62 68 HIS A CA 1
ATOM 524 C C . HIS A 1 68 ? 20.557 -11.180 6.463 1.00 64.62 68 HIS A C 1
ATOM 526 O O . HIS A 1 68 ? 20.475 -10.152 7.140 1.00 64.62 68 HIS A O 1
ATOM 532 N N . ASP A 1 69 ? 19.604 -11.515 5.588 1.00 72.44 69 ASP A N 1
ATOM 533 C CA . ASP A 1 69 ? 18.453 -10.660 5.314 1.00 72.44 69 ASP A CA 1
ATOM 534 C C . ASP A 1 69 ? 17.397 -10.865 6.402 1.00 72.44 69 ASP A C 1
ATOM 536 O O . ASP A 1 69 ? 16.531 -11.740 6.333 1.00 72.44 69 ASP A O 1
ATOM 540 N N . PHE A 1 70 ? 17.506 -10.044 7.443 1.00 69.38 70 PHE A N 1
ATOM 541 C CA . PHE A 1 70 ? 16.608 -10.066 8.590 1.00 69.38 70 PHE A CA 1
ATOM 542 C C . PHE A 1 70 ? 15.138 -9.878 8.179 1.00 69.38 70 PHE A C 1
ATOM 544 O O . PHE A 1 70 ? 14.245 -10.509 8.746 1.00 69.38 70 PHE A O 1
ATOM 551 N N . SER A 1 71 ? 14.876 -9.042 7.168 1.00 69.62 71 SER A N 1
ATOM 552 C CA . SER A 1 71 ? 13.517 -8.757 6.699 1.00 69.62 71 SER A CA 1
ATOM 553 C C . SER A 1 71 ? 12.881 -9.977 6.042 1.00 69.62 71 SER A C 1
ATOM 555 O O . SER A 1 71 ? 11.703 -10.253 6.273 1.00 69.62 71 SER A O 1
ATOM 557 N N . ALA A 1 72 ? 13.663 -10.745 5.284 1.00 69.88 72 ALA A N 1
ATOM 558 C CA . ALA A 1 72 ? 13.184 -11.974 4.670 1.00 69.88 72 ALA A CA 1
ATOM 559 C C . ALA A 1 72 ? 12.832 -13.042 5.723 1.00 69.88 72 ALA A C 1
ATOM 561 O O . ALA A 1 72 ? 11.819 -13.723 5.580 1.00 69.88 72 ALA A O 1
ATOM 562 N N . VAL A 1 73 ? 13.600 -13.158 6.816 1.00 71.31 73 VAL A N 1
ATOM 563 C CA . VAL A 1 73 ? 13.285 -14.128 7.883 1.00 71.31 73 VAL A CA 1
ATOM 564 C C . VAL A 1 73 ? 12.067 -13.700 8.702 1.00 71.31 73 VAL A C 1
ATOM 566 O O . VAL A 1 73 ? 11.217 -14.525 9.036 1.00 71.31 73 VAL A O 1
ATOM 569 N N . GLN A 1 74 ? 11.924 -12.404 8.976 1.00 78.50 74 GLN A N 1
ATOM 570 C CA . GLN A 1 74 ? 10.751 -11.883 9.674 1.00 78.50 74 GLN A CA 1
ATOM 571 C C . GLN A 1 74 ? 9.454 -12.142 8.881 1.00 78.50 74 GLN A C 1
ATOM 573 O O . GLN A 1 74 ? 8.430 -12.512 9.463 1.00 78.50 74 GLN A O 1
ATOM 578 N N . LEU A 1 75 ? 9.510 -12.027 7.550 1.00 78.12 75 LEU A N 1
ATOM 579 C CA . LEU A 1 75 ? 8.393 -12.343 6.656 1.00 78.12 75 LEU A CA 1
ATOM 580 C C . LEU A 1 75 ? 7.964 -13.819 6.740 1.00 78.12 75 LEU A C 1
ATOM 582 O O . LEU A 1 75 ? 6.785 -14.122 6.560 1.00 78.12 75 LEU A O 1
ATOM 586 N N . LEU A 1 76 ? 8.868 -14.746 7.069 1.00 81.25 76 LEU A N 1
ATOM 587 C CA . LEU A 1 76 ? 8.511 -16.157 7.266 1.00 81.25 76 LEU A CA 1
ATOM 588 C C . LEU A 1 76 ? 7.654 -16.350 8.513 1.00 81.25 76 LEU A C 1
ATOM 590 O O . LEU A 1 76 ? 6.626 -17.024 8.449 1.00 81.25 76 LEU A O 1
ATOM 594 N N . CYS A 1 77 ? 8.029 -15.716 9.627 1.00 86.88 77 CYS A N 1
ATOM 595 C CA . CYS A 1 77 ? 7.229 -15.764 10.848 1.00 86.88 77 CYS A CA 1
ATOM 596 C C . CYS A 1 77 ? 5.836 -15.157 10.626 1.00 86.88 77 CYS A C 1
ATOM 598 O O . CYS A 1 77 ? 4.853 -15.708 11.131 1.00 86.88 77 CYS A O 1
ATOM 600 N N . GLN A 1 78 ? 5.741 -14.085 9.828 1.00 84.94 78 GLN A N 1
ATOM 601 C CA . GLN A 1 78 ? 4.466 -13.515 9.383 1.00 84.94 78 GLN A CA 1
ATOM 602 C C . GLN A 1 78 ? 3.644 -14.517 8.580 1.00 84.94 78 GLN A C 1
ATOM 604 O O . GLN A 1 78 ? 2.491 -14.779 8.903 1.00 84.94 78 GLN A O 1
ATOM 609 N N . THR A 1 79 ? 4.249 -15.073 7.533 1.00 79.69 79 THR A N 1
ATOM 610 C CA . THR A 1 79 ? 3.576 -15.949 6.573 1.00 79.69 79 THR A CA 1
ATOM 611 C C . THR A 1 79 ? 3.062 -17.200 7.274 1.00 79.69 79 THR A C 1
ATOM 613 O O . THR A 1 79 ? 1.919 -17.596 7.067 1.00 79.69 79 THR A O 1
ATOM 616 N N . HIS A 1 80 ? 3.855 -17.777 8.182 1.00 85.25 80 HIS A N 1
ATOM 617 C CA . HIS A 1 80 ? 3.418 -18.886 9.025 1.00 85.25 80 HIS A CA 1
ATOM 618 C C . HIS A 1 80 ? 2.205 -18.504 9.891 1.00 85.25 80 HIS A C 1
ATOM 620 O O . HIS A 1 80 ? 1.222 -19.247 9.933 1.00 85.25 80 HIS A O 1
ATOM 626 N N . LEU A 1 81 ? 2.240 -17.336 10.542 1.00 83.88 81 LEU A N 1
ATOM 627 C CA . LEU A 1 81 ? 1.127 -16.842 11.357 1.00 83.88 81 LEU A CA 1
ATOM 628 C C . LEU A 1 81 ? -0.148 -16.663 10.516 1.00 83.88 81 LEU A C 1
ATOM 630 O O . LEU A 1 81 ? -1.226 -17.107 10.907 1.00 83.88 81 LEU A O 1
ATOM 634 N N . GLU A 1 82 ? -0.035 -16.048 9.343 1.00 80.69 82 GLU A N 1
ATOM 635 C CA . GLU A 1 82 ? -1.162 -15.821 8.439 1.00 80.69 82 GLU A CA 1
ATOM 636 C C . GLU A 1 82 ? -1.721 -17.137 7.884 1.00 80.69 82 GLU A C 1
ATOM 638 O O . GLU A 1 82 ? -2.926 -17.378 7.973 1.00 80.69 82 GLU A O 1
ATOM 643 N N . ASN A 1 83 ? -0.868 -18.030 7.380 1.00 78.50 83 ASN A N 1
ATOM 644 C CA . ASN A 1 83 ? -1.289 -19.304 6.791 1.00 78.50 83 ASN A CA 1
ATOM 645 C C . ASN A 1 83 ? -1.991 -20.202 7.810 1.00 78.50 83 ASN A C 1
ATOM 647 O O . ASN A 1 83 ? -3.032 -20.788 7.511 1.00 78.50 83 ASN A O 1
ATOM 651 N N . ARG A 1 84 ? -1.448 -20.289 9.025 1.00 76.56 84 ARG A N 1
ATOM 652 C CA . ARG A 1 84 ? -1.961 -21.196 10.053 1.00 76.56 84 ARG A CA 1
ATOM 653 C C . ARG A 1 84 ? -3.218 -20.666 10.733 1.00 76.56 84 ARG A C 1
ATOM 655 O O . ARG A 1 84 ? -4.133 -21.437 11.016 1.00 76.56 84 ARG A O 1
ATOM 662 N N . TYR A 1 85 ? -3.295 -19.358 10.969 1.00 71.69 85 TYR A N 1
ATOM 663 C CA . TYR A 1 85 ? -4.328 -18.783 11.835 1.00 71.69 85 TYR A CA 1
ATOM 664 C C . TYR A 1 85 ? -5.367 -17.925 11.114 1.00 71.69 85 TYR A C 1
ATOM 666 O O . TYR A 1 85 ? -6.384 -17.579 11.720 1.00 71.69 85 TYR A O 1
ATOM 674 N N . SER A 1 86 ? -5.197 -17.642 9.818 1.00 65.94 86 SER A N 1
ATOM 675 C CA . SER A 1 86 ? -6.254 -17.010 9.013 1.00 65.94 86 SER A CA 1
ATOM 676 C C . SER A 1 86 ? -7.566 -17.800 9.084 1.00 65.94 86 SER A C 1
ATOM 678 O O . SER A 1 86 ? -8.622 -17.206 9.280 1.00 65.94 86 SER A O 1
ATOM 680 N N . GLN A 1 87 ? -7.514 -19.134 9.029 1.00 58.94 87 GLN A N 1
ATOM 681 C CA . GLN A 1 87 ? -8.702 -19.996 9.097 1.00 58.94 87 GLN A CA 1
ATOM 682 C C . GLN A 1 87 ? -9.378 -19.990 10.477 1.00 58.94 87 GLN A C 1
ATOM 684 O O . GLN A 1 87 ? -10.603 -19.896 10.559 1.00 58.94 87 GLN A O 1
ATOM 689 N N . LEU A 1 88 ? -8.596 -20.019 11.563 1.00 59.97 88 LEU A N 1
ATOM 690 C CA . LEU A 1 88 ? -9.102 -19.944 12.943 1.00 59.97 88 LEU A CA 1
ATOM 691 C C . LEU A 1 88 ? -9.890 -18.648 13.197 1.00 59.97 88 LEU A C 1
ATOM 693 O O . LEU A 1 88 ? -10.921 -18.670 13.867 1.00 59.97 88 LEU A O 1
ATOM 697 N N . LEU A 1 89 ? -9.460 -17.534 12.601 1.00 55.84 89 LEU A N 1
ATOM 698 C CA . LEU A 1 89 ? -10.133 -16.236 12.719 1.00 55.84 89 LEU A CA 1
ATOM 699 C C . LEU A 1 89 ? -11.293 -16.040 11.734 1.00 55.84 89 LEU A C 1
ATOM 701 O O . LEU A 1 89 ? -12.149 -15.178 11.949 1.00 55.84 89 LEU A O 1
ATOM 705 N N . LEU A 1 90 ? -11.332 -16.808 10.645 1.00 51.59 90 LEU A N 1
ATOM 706 C CA . LEU A 1 90 ? -12.440 -16.802 9.689 1.00 51.59 90 LEU A CA 1
ATOM 707 C C . LEU A 1 90 ? -13.600 -17.694 10.158 1.00 51.59 90 LEU A C 1
ATOM 709 O O . LEU A 1 90 ? -14.756 -17.335 9.940 1.00 51.59 90 LEU A O 1
ATOM 713 N N . GLY A 1 91 ? -13.311 -18.802 10.848 1.00 45.75 91 GLY A N 1
ATOM 714 C CA . GLY A 1 91 ? -14.311 -19.771 11.317 1.00 45.75 91 GLY A CA 1
ATOM 715 C C . GLY A 1 91 ? -15.172 -19.318 12.505 1.00 45.75 91 GLY A C 1
ATOM 716 O O . GLY A 1 91 ? -16.221 -19.907 12.745 1.00 45.75 91 GLY A O 1
ATOM 717 N N . GLY A 1 92 ? -14.767 -18.270 13.231 1.00 45.94 92 GLY A N 1
ATOM 718 C CA . GLY A 1 92 ? -15.487 -17.745 14.404 1.00 45.94 92 GLY A CA 1
ATOM 719 C C . GLY A 1 92 ? -16.370 -16.516 14.149 1.00 45.94 92 GLY A C 1
ATOM 720 O O . GLY A 1 92 ? -16.838 -15.897 15.104 1.00 45.94 92 GLY A O 1
ATOM 721 N N . ARG A 1 93 ? -16.569 -16.092 12.894 1.00 46.91 93 ARG A N 1
ATOM 722 C CA . ARG A 1 93 ? -17.195 -14.792 12.602 1.00 46.91 93 ARG A CA 1
ATOM 723 C C . ARG A 1 93 ? -18.723 -14.814 12.695 1.00 46.91 93 ARG A C 1
ATOM 725 O O . ARG A 1 93 ? -19.401 -15.463 11.906 1.00 46.91 93 ARG A O 1
ATOM 732 N N . SER A 1 94 ? -19.250 -13.979 13.590 1.00 40.31 94 SER A N 1
ATOM 733 C CA . SER A 1 94 ? -20.523 -13.280 13.378 1.00 40.31 94 SER A CA 1
ATOM 734 C C . SER A 1 94 ? -20.361 -12.292 12.211 1.00 40.31 94 SER A C 1
ATOM 736 O O . SER A 1 94 ? -19.299 -11.683 12.069 1.00 40.31 94 SER A O 1
ATOM 738 N N . ALA A 1 95 ? -21.396 -12.129 11.382 1.00 42.78 95 ALA A N 1
ATOM 739 C CA . ALA A 1 95 ? -21.389 -11.308 10.164 1.00 42.78 95 ALA A CA 1
ATOM 740 C C . ALA A 1 95 ? -21.033 -9.818 10.382 1.00 42.78 95 ALA A C 1
ATOM 742 O O . ALA A 1 95 ? -20.729 -9.122 9.414 1.00 42.78 95 ALA A O 1
ATOM 743 N N . ASP A 1 96 ? -21.016 -9.350 11.632 1.00 39.03 96 ASP A N 1
ATOM 744 C CA . ASP A 1 96 ? -20.853 -7.937 11.987 1.00 39.03 96 ASP A CA 1
ATOM 745 C C . ASP A 1 96 ? -19.439 -7.548 12.455 1.00 39.03 96 ASP A C 1
ATOM 747 O O . ASP A 1 96 ? -19.183 -6.373 12.725 1.00 39.03 96 ASP A O 1
ATOM 751 N N . ILE A 1 97 ? -18.494 -8.492 12.543 1.00 42.41 97 ILE A N 1
ATOM 752 C CA . ILE A 1 97 ? -17.107 -8.168 12.913 1.00 42.41 97 ILE A CA 1
ATOM 753 C C . ILE A 1 97 ? -16.304 -7.919 11.626 1.00 42.41 97 ILE A C 1
ATOM 755 O O . ILE A 1 97 ? -16.146 -8.845 10.821 1.00 42.41 97 ILE A O 1
ATOM 759 N N . PRO A 1 98 ? -15.790 -6.692 11.389 1.00 44.34 98 PRO A N 1
ATOM 760 C CA . PRO A 1 98 ? -15.021 -6.384 10.189 1.00 44.34 98 PRO A CA 1
ATOM 761 C C . PRO A 1 98 ? -13.837 -7.341 10.050 1.00 44.34 98 PRO A C 1
ATOM 763 O O . PRO A 1 98 ? -13.263 -7.782 11.042 1.00 44.34 98 PRO A O 1
ATOM 766 N N . ALA A 1 99 ? -13.460 -7.648 8.807 1.00 48.88 99 ALA A N 1
ATOM 767 C CA . ALA A 1 99 ? -12.310 -8.493 8.529 1.00 48.88 99 ALA A CA 1
ATOM 768 C C . ALA A 1 99 ? -11.043 -7.867 9.129 1.00 48.88 99 ALA A C 1
ATOM 770 O O . ALA A 1 99 ? -10.504 -6.891 8.607 1.00 48.88 99 ALA A O 1
ATOM 771 N N . LEU A 1 100 ? -10.625 -8.391 10.275 1.00 55.94 100 LEU A N 1
ATOM 772 C CA . LEU A 1 100 ? -9.397 -8.014 10.953 1.00 55.94 100 LEU A CA 1
ATOM 773 C C . LEU A 1 100 ? -8.324 -9.040 10.589 1.00 55.94 100 LEU A C 1
ATOM 775 O O . LEU A 1 100 ? -8.610 -10.241 10.546 1.00 55.94 100 LEU A O 1
ATOM 779 N N . GLU A 1 101 ? -7.126 -8.556 10.272 1.00 63.81 101 GLU A N 1
ATOM 780 C CA . GLU A 1 101 ? -5.971 -9.390 9.944 1.00 63.81 101 GLU A CA 1
ATOM 781 C C . GLU A 1 101 ? -5.232 -9.722 11.244 1.00 63.81 101 GLU A C 1
ATOM 783 O O . GLU A 1 101 ? -5.129 -8.886 12.138 1.00 63.81 101 GLU A O 1
ATOM 788 N N . ILE A 1 102 ? -4.721 -10.947 11.393 1.00 67.81 102 ILE A N 1
ATOM 789 C CA . ILE A 1 102 ? -4.066 -11.368 12.645 1.00 67.81 102 ILE A CA 1
ATOM 790 C C . ILE A 1 102 ? -2.829 -10.521 12.976 1.00 67.81 102 ILE A C 1
ATOM 792 O O . ILE A 1 102 ? -2.547 -10.231 14.139 1.00 67.81 102 ILE A O 1
ATOM 796 N N . THR A 1 103 ? -2.139 -10.059 11.937 1.00 70.75 103 THR A N 1
ATOM 797 C CA . THR A 1 103 ? -0.970 -9.177 12.001 1.00 70.75 103 THR A CA 1
ATOM 798 C C . THR A 1 103 ? -1.302 -7.777 12.518 1.00 70.75 103 THR A C 1
ATOM 800 O O . THR A 1 103 ? -0.407 -7.029 12.913 1.00 70.75 103 THR A O 1
ATOM 803 N N . ASP A 1 104 ? -2.587 -7.420 12.603 1.00 66.88 104 ASP A N 1
ATOM 804 C CA . ASP A 1 104 ? -3.015 -6.200 13.281 1.00 66.88 104 ASP A CA 1
ATOM 805 C C . ASP A 1 104 ? -2.800 -6.277 14.799 1.00 66.88 104 ASP A C 1
ATOM 807 O O . ASP A 1 104 ? -2.581 -5.248 15.442 1.00 66.88 104 ASP A O 1
ATOM 811 N N . TYR A 1 105 ? -2.856 -7.486 15.362 1.00 71.38 105 TYR A N 1
ATOM 812 C CA . TYR A 1 105 ? -2.853 -7.732 16.806 1.00 71.38 105 TYR A CA 1
ATOM 813 C C . TYR A 1 105 ? -1.602 -8.419 17.303 1.00 71.38 105 TYR A C 1
ATOM 815 O O . TYR A 1 105 ? -1.304 -8.354 18.493 1.00 71.38 105 TYR A O 1
ATOM 823 N N . ILE A 1 106 ? -0.898 -9.106 16.414 1.00 80.19 106 ILE A N 1
ATOM 824 C CA . ILE A 1 106 ? 0.227 -9.948 16.772 1.00 80.19 106 ILE A CA 1
ATOM 825 C C . ILE A 1 106 ? 1.443 -9.453 16.011 1.00 80.19 106 ILE A C 1
ATOM 827 O O . ILE A 1 106 ? 1.503 -9.514 14.784 1.00 80.19 106 ILE A O 1
ATOM 831 N N . ASN A 1 107 ? 2.413 -8.946 16.763 1.00 83.69 107 ASN A N 1
ATOM 832 C CA . ASN A 1 107 ? 3.760 -8.761 16.263 1.00 83.69 107 ASN A CA 1
ATOM 833 C C . ASN A 1 107 ? 4.405 -10.137 16.105 1.00 83.69 107 ASN A C 1
ATOM 835 O O . ASN A 1 107 ? 4.227 -11.019 16.945 1.00 83.69 107 ASN A O 1
ATOM 839 N N . TYR A 1 108 ? 5.193 -10.278 15.053 1.00 87.19 108 TYR A N 1
ATOM 840 C CA . TYR A 1 108 ? 6.005 -11.448 14.773 1.00 87.19 108 TYR A CA 1
ATOM 841 C C . TYR A 1 108 ? 7.456 -10.992 14.594 1.00 87.19 108 TYR A C 1
ATOM 843 O O . TYR A 1 108 ? 7.732 -9.966 13.961 1.00 87.19 108 TYR A O 1
ATOM 851 N N . ASP A 1 109 ? 8.383 -11.744 15.164 1.00 87.25 109 ASP A N 1
ATOM 852 C CA . ASP A 1 109 ? 9.820 -11.564 14.965 1.00 87.25 109 ASP A CA 1
ATOM 853 C C . ASP A 1 109 ? 10.532 -12.917 15.117 1.00 87.25 109 ASP A C 1
ATOM 855 O O . ASP A 1 109 ? 9.916 -13.921 15.476 1.00 87.25 109 ASP A O 1
ATOM 859 N N . LEU A 1 110 ? 11.833 -12.954 14.851 1.00 87.44 110 LEU A N 1
ATOM 860 C CA . LEU A 1 110 ? 12.691 -14.030 15.332 1.00 87.44 110 LEU A CA 1
ATOM 861 C C . LEU A 1 110 ? 12.843 -13.947 16.851 1.00 87.44 110 LEU A C 1
ATOM 863 O O . LEU A 1 110 ? 13.084 -12.873 17.406 1.00 87.44 110 LEU A O 1
ATOM 867 N N . ALA A 1 111 ? 12.767 -15.098 17.512 1.00 87.12 111 ALA A N 1
ATOM 868 C CA . ALA A 1 111 ? 12.944 -15.188 18.950 1.00 87.12 111 ALA A CA 1
ATOM 869 C C . ALA A 1 111 ? 14.362 -14.786 19.368 1.00 87.12 111 ALA A C 1
ATOM 871 O O . ALA A 1 111 ? 15.355 -15.076 18.688 1.00 87.12 111 ALA A O 1
ATOM 872 N N . TRP A 1 112 ? 14.440 -14.123 20.517 1.00 85.69 112 TRP A N 1
ATOM 873 C CA . TRP A 1 112 ? 15.677 -13.574 21.054 1.00 85.69 112 TRP A CA 1
ATOM 874 C C . TRP A 1 112 ? 16.443 -14.594 21.897 1.00 85.69 112 TRP A C 1
ATOM 876 O O . TRP A 1 112 ? 15.870 -15.202 22.798 1.00 85.69 112 TRP A O 1
ATOM 886 N N . THR A 1 113 ? 17.752 -14.740 21.686 1.00 79.19 113 THR A N 1
ATOM 887 C CA . THR A 1 113 ? 18.588 -15.696 22.443 1.00 79.19 113 THR A CA 1
ATOM 888 C C . THR A 1 113 ? 18.730 -15.360 23.930 1.00 79.19 113 THR A C 1
ATOM 890 O O . THR A 1 113 ? 19.001 -16.251 24.733 1.00 79.19 113 THR A O 1
ATOM 893 N N . GLY A 1 114 ? 18.537 -14.094 24.316 1.00 70.00 114 GLY A N 1
ATOM 894 C CA . GLY A 1 114 ? 18.797 -13.599 25.674 1.00 70.00 114 GLY A CA 1
ATOM 895 C C . GLY A 1 114 ? 17.722 -13.899 26.729 1.00 70.00 114 GLY A C 1
ATOM 896 O O . GLY A 1 114 ? 18.008 -13.816 27.920 1.00 70.00 114 GLY A O 1
ATOM 897 N N . ASP A 1 115 ? 16.503 -14.275 26.336 1.00 60.56 115 ASP A N 1
ATOM 898 C CA . ASP A 1 115 ? 15.322 -14.226 27.219 1.00 60.56 115 ASP A CA 1
ATOM 899 C C . ASP A 1 115 ? 15.102 -15.485 28.090 1.00 60.56 115 ASP A C 1
ATOM 901 O O . ASP A 1 115 ? 13.975 -15.799 28.472 1.00 60.56 115 ASP A O 1
ATOM 905 N N . ASN A 1 116 ? 16.148 -16.261 28.407 1.00 71.75 116 ASN A N 1
ATOM 906 C CA . ASN A 1 116 ? 16.019 -17.596 29.024 1.00 71.75 116 ASN A CA 1
ATOM 907 C C . ASN A 1 116 ? 15.064 -18.537 28.257 1.00 71.75 116 ASN A C 1
ATOM 909 O O . ASN A 1 116 ? 14.623 -19.540 28.813 1.00 71.75 116 ASN A O 1
ATOM 913 N N . ILE A 1 117 ? 14.756 -18.253 26.984 1.00 81.44 117 ILE A N 1
ATOM 914 C CA . ILE A 1 117 ? 13.766 -18.998 26.186 1.00 81.44 117 ILE A CA 1
ATOM 915 C C . ILE A 1 117 ? 14.169 -20.456 25.957 1.00 81.44 117 ILE A C 1
ATOM 917 O O . ILE A 1 117 ? 13.312 -21.312 25.752 1.00 81.44 117 ILE A O 1
ATOM 921 N N . LEU A 1 118 ? 15.467 -20.757 26.049 1.00 83.00 118 LEU A N 1
ATOM 922 C CA . LEU A 1 118 ? 16.002 -22.101 25.862 1.00 83.00 118 LEU A CA 1
ATOM 923 C C . LEU A 1 118 ? 15.499 -23.067 26.928 1.00 83.00 118 LEU A C 1
ATOM 925 O O . LEU A 1 118 ? 15.122 -24.187 26.603 1.00 83.00 118 LEU A O 1
ATOM 929 N N . THR A 1 119 ? 15.444 -22.640 28.190 1.00 85.94 119 THR A N 1
ATOM 930 C CA . THR A 1 119 ? 15.040 -23.521 29.292 1.00 85.94 119 THR A CA 1
ATOM 931 C C . THR A 1 119 ? 13.589 -24.002 29.133 1.00 85.94 119 THR A C 1
ATOM 933 O O . THR A 1 119 ? 13.372 -25.214 29.181 1.00 85.94 119 THR A O 1
ATOM 936 N N . PRO A 1 120 ? 12.594 -23.126 28.873 1.00 86.25 120 PRO A N 1
ATOM 937 C CA . PRO A 1 120 ? 11.234 -23.550 28.551 1.00 86.25 120 PRO A CA 1
ATOM 938 C C . PRO A 1 120 ? 11.141 -24.434 27.299 1.00 86.25 120 PRO A C 1
ATOM 940 O O . PRO A 1 120 ? 10.417 -25.427 27.318 1.00 86.25 120 PRO A O 1
ATOM 943 N N . LEU A 1 121 ? 11.886 -24.121 26.234 1.00 86.62 121 LEU A N 1
ATOM 944 C CA . LEU A 1 121 ? 11.854 -24.895 24.987 1.00 86.62 121 LEU A CA 1
ATOM 945 C C . LEU A 1 121 ? 12.457 -26.302 25.146 1.00 86.62 121 LEU A C 1
ATOM 947 O O . LEU A 1 121 ? 11.876 -27.279 24.669 1.00 86.62 121 LEU A O 1
ATOM 951 N N . HIS A 1 122 ? 13.575 -26.432 25.866 1.00 86.00 122 HIS A N 1
ATOM 952 C CA . HIS A 1 122 ? 14.149 -27.729 26.233 1.00 86.00 122 HIS A CA 1
ATOM 953 C C . HIS A 1 122 ? 13.228 -28.507 27.175 1.00 86.00 122 HIS A C 1
ATOM 955 O O . HIS A 1 122 ? 13.010 -29.700 26.968 1.00 86.00 122 HIS A O 1
ATOM 961 N N . GLY A 1 123 ? 12.640 -27.839 28.174 1.00 86.62 123 GLY A N 1
ATOM 962 C CA . GLY A 1 123 ? 11.682 -28.455 29.094 1.00 86.62 123 GLY A CA 1
ATOM 963 C C . GLY A 1 123 ? 10.456 -29.026 28.377 1.00 86.62 123 GLY A C 1
ATOM 964 O O . GLY A 1 123 ? 9.980 -30.104 28.730 1.00 86.62 123 GLY A O 1
ATOM 965 N N . ALA A 1 124 ? 9.997 -28.351 27.322 1.00 87.25 124 ALA A N 1
ATOM 966 C CA . ALA A 1 124 ? 8.910 -28.806 26.460 1.00 87.25 124 ALA A CA 1
ATOM 967 C C . ALA A 1 124 ? 9.347 -29.801 25.365 1.00 87.25 124 ALA A C 1
ATOM 969 O O . ALA A 1 124 ? 8.498 -30.276 24.614 1.00 87.25 124 ALA A O 1
ATOM 970 N N . LYS A 1 125 ? 10.644 -30.137 25.275 1.00 89.69 125 LYS A N 1
ATOM 971 C CA . LYS A 1 125 ? 11.233 -31.017 24.245 1.00 89.69 125 LYS A CA 1
ATOM 972 C C . LYS A 1 125 ? 10.944 -30.562 22.811 1.00 89.69 125 LYS A C 1
ATOM 974 O O . LYS A 1 125 ? 10.734 -31.380 21.920 1.00 89.69 125 LYS A O 1
ATOM 979 N N . LEU A 1 126 ? 10.933 -29.250 22.603 1.00 86.81 126 LEU A N 1
ATOM 980 C CA . LEU A 1 126 ? 10.657 -28.632 21.305 1.00 86.81 126 LEU A CA 1
ATOM 981 C C . LEU A 1 126 ? 11.913 -28.382 20.466 1.00 86.81 126 LEU A C 1
ATOM 983 O O . LEU A 1 126 ? 11.820 -28.111 19.270 1.00 86.81 126 LEU A O 1
ATOM 987 N N . LEU A 1 127 ? 13.085 -28.463 21.095 1.00 85.44 127 LEU A N 1
ATOM 988 C CA . LEU A 1 127 ? 14.372 -28.372 20.419 1.00 85.44 127 LEU A CA 1
ATOM 989 C C . LEU A 1 127 ? 14.925 -29.777 20.230 1.00 85.44 127 LEU A C 1
ATOM 991 O O . LEU A 1 127 ? 15.181 -30.489 21.202 1.00 85.44 127 LEU A O 1
ATOM 995 N N . GLU A 1 128 ? 15.120 -30.164 18.978 1.00 82.69 128 GLU A N 1
ATOM 996 C CA . GLU A 1 128 ? 15.822 -31.394 18.642 1.00 82.69 128 GLU A CA 1
ATOM 997 C C . GLU A 1 128 ? 17.333 -31.163 18.766 1.00 82.69 128 GLU A C 1
ATOM 999 O O . GLU A 1 128 ? 17.872 -30.215 18.195 1.00 82.69 128 GLU A O 1
ATOM 1004 N N . GLU A 1 129 ? 18.031 -32.039 19.495 1.00 77.25 129 GLU A N 1
ATOM 1005 C CA . GLU A 1 129 ? 19.475 -31.914 19.768 1.00 77.25 129 GLU A CA 1
ATOM 1006 C C . GLU A 1 129 ? 20.327 -31.874 18.486 1.00 77.25 129 GLU A C 1
ATOM 1008 O O . GLU A 1 129 ? 21.387 -31.256 18.456 1.00 77.25 129 GLU A O 1
ATOM 1013 N N . ALA A 1 130 ? 19.835 -32.490 17.407 1.00 79.50 130 ALA A N 1
ATOM 1014 C CA . ALA A 1 130 ? 20.491 -32.552 16.104 1.00 79.50 130 ALA A CA 1
ATOM 1015 C C . ALA A 1 130 ? 20.014 -31.466 15.116 1.00 79.50 130 ALA A C 1
ATOM 1017 O O . ALA A 1 130 ? 20.138 -31.657 13.906 1.00 79.50 130 ALA A O 1
ATOM 1018 N N . LYS A 1 131 ? 19.433 -30.357 15.593 1.00 80.75 131 LYS A N 1
ATOM 1019 C CA . LYS A 1 131 ? 19.011 -29.234 14.741 1.00 80.75 131 LYS A CA 1
ATOM 1020 C C . LYS A 1 131 ? 19.633 -27.914 15.182 1.00 80.75 131 LYS A C 1
ATOM 1022 O O . LYS A 1 131 ? 19.700 -27.599 16.373 1.00 80.75 131 LYS A O 1
ATOM 1027 N N . ASN A 1 132 ? 20.017 -27.109 14.196 1.00 83.69 132 ASN A N 1
ATOM 1028 C CA . ASN A 1 132 ? 20.438 -25.727 14.391 1.00 83.69 132 ASN A CA 1
ATOM 1029 C C . ASN A 1 132 ? 19.225 -24.805 14.230 1.00 83.69 132 ASN A C 1
ATOM 1031 O O . ASN A 1 132 ? 18.585 -24.790 13.180 1.00 83.69 132 ASN A O 1
ATOM 1035 N N . TYR A 1 133 ? 18.901 -24.046 15.278 1.00 86.31 133 TYR A N 1
ATOM 1036 C CA . TYR A 1 133 ? 17.782 -23.105 15.270 1.00 86.31 133 TYR A CA 1
ATOM 1037 C C . TYR A 1 133 ? 18.289 -21.672 15.138 1.00 86.31 133 TYR A C 1
ATOM 1039 O O . TYR A 1 133 ? 19.072 -21.219 15.978 1.00 86.31 133 TYR A O 1
ATOM 1047 N N . LEU A 1 134 ? 17.832 -20.971 14.099 1.00 86.56 134 LEU A N 1
ATOM 1048 C CA . LEU A 1 134 ? 18.120 -19.559 13.878 1.00 86.56 134 LEU A CA 1
ATOM 1049 C C . LEU A 1 134 ? 17.288 -18.684 14.818 1.00 86.56 134 LEU A C 1
ATOM 1051 O O . LEU A 1 134 ? 16.086 -18.888 15.007 1.00 86.56 134 LEU A O 1
ATOM 1055 N N . THR A 1 135 ? 17.952 -17.682 15.372 1.00 87.75 135 THR A N 1
ATOM 1056 C CA . THR A 1 135 ? 17.443 -16.737 16.366 1.00 87.75 135 THR A CA 1
ATOM 1057 C C . THR A 1 135 ? 18.053 -15.358 16.150 1.00 87.75 135 THR A C 1
ATOM 1059 O O . THR A 1 135 ? 18.896 -15.165 15.270 1.00 87.75 135 THR A O 1
ATOM 1062 N N . LYS A 1 136 ? 17.635 -14.395 16.970 1.00 87.44 136 LYS A N 1
ATOM 1063 C CA . LYS A 1 136 ? 18.164 -13.034 16.992 1.00 87.44 136 LYS A CA 1
ATOM 1064 C C . LYS A 1 136 ? 18.924 -12.773 18.294 1.00 87.44 136 LYS A C 1
ATOM 1066 O O . LYS A 1 136 ? 18.434 -13.067 19.381 1.00 87.44 136 LYS A O 1
ATOM 1071 N N . ASN A 1 137 ? 20.111 -12.197 18.187 1.00 84.19 137 ASN A N 1
ATOM 1072 C CA . ASN A 1 137 ? 20.891 -11.704 19.311 1.00 84.19 137 ASN A CA 1
ATOM 1073 C C . ASN A 1 137 ? 20.366 -10.369 19.837 1.00 84.19 137 ASN A C 1
ATOM 1075 O O . ASN A 1 137 ? 19.629 -9.659 19.140 1.00 84.19 137 ASN A O 1
ATOM 1079 N N . PRO A 1 138 ? 20.847 -9.956 21.024 1.00 82.06 138 PRO A N 1
ATOM 1080 C CA . PRO A 1 138 ? 20.491 -8.676 21.587 1.00 82.06 138 PRO A CA 1
ATOM 1081 C C . PRO A 1 138 ? 20.720 -7.433 20.734 1.00 82.06 138 PRO A C 1
ATOM 1083 O O . PRO A 1 138 ? 19.944 -6.479 20.766 1.00 82.06 138 PRO A O 1
ATOM 1086 N N . ASP A 1 139 ? 21.770 -7.470 19.933 1.00 83.06 139 ASP A N 1
ATOM 1087 C CA . ASP A 1 139 ? 22.160 -6.415 19.003 1.00 83.06 139 ASP A CA 1
ATOM 1088 C C . ASP A 1 139 ? 21.407 -6.469 17.659 1.00 83.06 139 ASP A C 1
ATOM 1090 O O . ASP A 1 139 ? 21.666 -5.660 16.770 1.00 83.06 139 ASP A O 1
ATOM 1094 N N . GLY A 1 140 ? 20.468 -7.407 17.501 1.00 81.06 140 GLY A N 1
ATOM 1095 C CA . GLY A 1 140 ? 19.700 -7.616 16.278 1.00 81.06 140 GLY A CA 1
ATOM 1096 C C . GLY A 1 140 ? 20.389 -8.486 15.227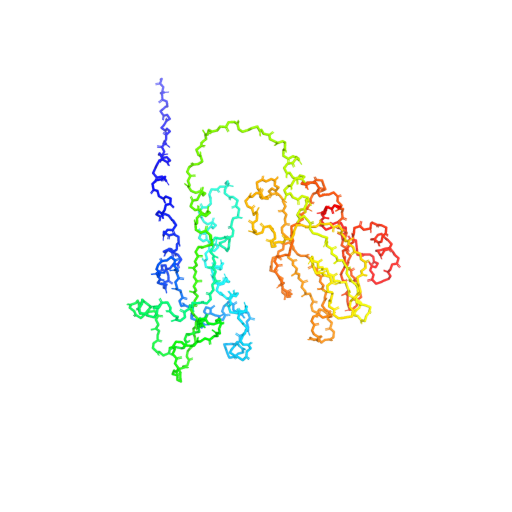 1.00 81.06 140 GLY A C 1
ATOM 1097 O O . GLY A 1 140 ? 19.796 -8.719 14.173 1.00 81.06 140 GLY A O 1
ATOM 1098 N N . THR A 1 141 ? 21.599 -8.985 15.493 1.00 83.75 141 THR A N 1
ATOM 1099 C CA . THR A 1 141 ? 22.289 -9.925 14.600 1.00 83.75 141 THR A CA 1
ATOM 1100 C C . THR A 1 141 ? 21.672 -11.319 14.676 1.00 83.75 141 THR A C 1
ATOM 1102 O O . THR A 1 141 ? 20.961 -11.653 15.621 1.00 83.75 141 THR A O 1
ATOM 1105 N N . LEU A 1 142 ? 21.916 -12.147 13.664 1.00 83.81 142 LEU A N 1
ATOM 1106 C CA . LEU A 1 142 ? 21.450 -13.530 13.657 1.00 83.81 142 LEU A CA 1
ATOM 1107 C C . LEU A 1 142 ? 22.373 -14.423 14.496 1.00 83.81 142 LEU A C 1
ATOM 1109 O O . LEU A 1 142 ? 23.594 -14.276 14.450 1.00 83.81 142 LEU A O 1
ATOM 1113 N N . ALA A 1 143 ? 21.786 -15.368 15.225 1.00 84.88 143 ALA A N 1
ATOM 1114 C CA . ALA A 1 143 ? 22.499 -16.356 16.028 1.00 84.88 143 ALA A CA 1
ATOM 1115 C C . ALA A 1 143 ? 21.899 -17.752 15.888 1.00 84.88 143 ALA A C 1
ATOM 1117 O O . ALA A 1 143 ? 20.715 -17.913 15.589 1.00 84.88 143 ALA A O 1
ATOM 1118 N N . TYR A 1 144 ? 22.721 -18.758 16.175 1.00 85.25 144 TYR A N 1
ATOM 1119 C CA . TYR A 1 144 ? 22.301 -20.149 16.268 1.00 85.25 144 TYR A CA 1
ATOM 1120 C C . TYR A 1 144 ? 22.357 -20.630 17.710 1.00 85.25 144 TYR A C 1
ATOM 1122 O O . TYR A 1 144 ? 23.334 -20.378 18.414 1.00 85.25 144 TYR A O 1
ATOM 1130 N N . ILE A 1 145 ? 21.316 -21.345 18.137 1.00 80.38 145 ILE A N 1
ATOM 1131 C CA . ILE A 1 145 ? 21.260 -21.942 19.481 1.00 80.38 145 ILE A CA 1
ATOM 1132 C C . ILE A 1 145 ? 22.200 -23.150 19.600 1.00 80.38 145 ILE A C 1
ATOM 1134 O O . ILE A 1 145 ? 22.763 -23.379 20.665 1.00 80.38 145 ILE A O 1
ATOM 1138 N N . ASN A 1 146 ? 22.413 -23.884 18.505 1.00 75.44 146 ASN A N 1
ATOM 1139 C CA . ASN A 1 146 ? 23.316 -25.029 18.441 1.00 75.44 146 ASN A CA 1
ATOM 1140 C C . ASN A 1 146 ? 24.358 -24.802 17.337 1.00 75.44 146 ASN A C 1
ATOM 1142 O O . ASN A 1 146 ? 24.058 -24.189 16.314 1.00 75.44 146 ASN A O 1
ATOM 1146 N N . SER A 1 147 ? 25.583 -25.283 17.556 1.00 55.59 147 SER A N 1
ATOM 1147 C CA . SER A 1 147 ? 26.707 -25.176 16.612 1.00 55.59 147 SER A CA 1
ATOM 1148 C C . SER A 1 147 ? 27.262 -26.540 16.199 1.00 55.59 147 SER A C 1
ATOM 1150 O O . SER A 1 147 ? 28.435 -26.663 15.847 1.00 55.59 147 SER A O 1
ATOM 1152 N N . PHE A 1 148 ? 26.443 -27.589 16.269 1.00 58.38 148 PHE A N 1
ATOM 1153 C CA . PHE A 1 148 ? 26.868 -28.908 15.816 1.00 58.38 148 PHE A CA 1
ATOM 1154 C C . PHE A 1 148 ? 26.859 -28.970 14.283 1.00 58.38 148 PHE A C 1
ATOM 1156 O O . PHE A 1 148 ? 26.095 -28.248 13.633 1.00 58.38 148 PHE A O 1
ATOM 1163 N N . GLU A 1 149 ? 27.674 -29.871 13.716 1.00 60.12 149 GLU A N 1
ATOM 1164 C CA . GLU A 1 149 ? 27.675 -30.303 12.300 1.00 60.12 149 GLU A CA 1
ATOM 1165 C C . GLU A 1 149 ? 26.368 -31.040 11.939 1.00 60.12 149 GLU A C 1
ATOM 1167 O O . GLU A 1 149 ? 26.346 -32.145 11.400 1.00 60.12 149 GLU A O 1
ATOM 1172 N N . SER A 1 150 ? 25.245 -30.467 12.348 1.00 56.72 150 SER A N 1
ATOM 1173 C CA . SER A 1 150 ? 23.932 -31.063 12.280 1.00 56.72 150 SER A CA 1
ATOM 1174 C C . SER A 1 150 ? 23.344 -30.868 10.886 1.00 56.72 150 SER A C 1
ATOM 1176 O O . SER A 1 150 ? 23.568 -29.851 10.230 1.00 56.72 150 SER A O 1
ATOM 1178 N N . THR A 1 151 ? 22.594 -31.861 10.417 1.00 64.06 151 THR A N 1
ATOM 1179 C CA . THR A 1 151 ? 22.016 -31.889 9.067 1.00 64.06 151 THR A CA 1
ATOM 1180 C C . THR A 1 151 ? 20.661 -31.183 8.974 1.00 64.06 151 THR A C 1
ATOM 1182 O O . THR A 1 151 ? 20.072 -31.143 7.894 1.00 64.06 151 THR A O 1
ATOM 1185 N N . GLY A 1 152 ? 20.147 -30.631 10.080 1.00 71.50 152 GLY A N 1
ATOM 1186 C CA . GLY A 1 152 ? 18.819 -30.028 10.155 1.00 71.50 152 GLY A CA 1
ATOM 1187 C C . GLY A 1 152 ? 18.840 -28.559 10.572 1.00 71.50 152 GLY A C 1
ATOM 1188 O O . GLY A 1 152 ? 19.588 -28.157 11.462 1.00 71.50 152 GLY A O 1
ATOM 1189 N N . PHE A 1 153 ? 17.965 -27.767 9.952 1.00 75.06 153 PHE A N 1
ATOM 1190 C CA . PHE A 1 153 ? 17.800 -26.339 10.219 1.00 75.06 153 PHE A CA 1
ATOM 1191 C C . PHE A 1 153 ? 16.368 -26.038 10.670 1.00 75.06 153 PHE A C 1
ATOM 1193 O O . PHE A 1 153 ? 15.413 -26.617 10.147 1.00 75.06 153 PHE A O 1
ATOM 1200 N N . GLY A 1 154 ? 16.216 -25.124 11.623 1.00 82.94 154 GLY A N 1
ATOM 1201 C CA . GLY A 1 154 ? 14.930 -24.591 12.062 1.00 82.94 154 GLY A CA 1
ATOM 1202 C C . GLY A 1 154 ? 15.020 -23.110 12.418 1.00 82.94 154 GLY A C 1
ATOM 1203 O O . GLY A 1 154 ? 16.102 -22.528 12.469 1.00 82.94 154 GLY A O 1
ATOM 1204 N N . PHE A 1 155 ? 13.876 -22.495 12.688 1.00 86.25 155 PHE A N 1
ATOM 1205 C CA . PHE A 1 155 ? 13.776 -21.096 13.115 1.00 86.25 155 PHE A CA 1
ATOM 1206 C C . PHE A 1 155 ? 12.950 -21.032 14.385 1.00 86.25 155 PHE A C 1
ATOM 1208 O O . PHE A 1 155 ? 12.025 -21.824 14.550 1.00 86.25 155 PHE A O 1
ATOM 1215 N N . LEU A 1 156 ? 13.243 -20.084 15.267 1.00 90.69 156 LEU A N 1
ATOM 1216 C CA . LEU A 1 156 ? 12.334 -19.766 16.360 1.00 90.69 156 LEU A CA 1
ATOM 1217 C C . LEU A 1 156 ? 11.613 -18.465 16.044 1.00 90.69 156 LEU A C 1
ATOM 1219 O O . LEU A 1 156 ? 12.239 -17.408 16.001 1.00 90.69 156 LEU A O 1
ATOM 1223 N N . CYS A 1 157 ? 10.303 -18.544 15.847 1.00 91.38 157 CYS A N 1
ATOM 1224 C CA . CYS A 1 157 ? 9.457 -17.368 15.727 1.00 91.38 157 CYS A CA 1
ATOM 1225 C C . CYS A 1 157 ? 8.917 -16.975 17.099 1.00 91.38 157 CYS A C 1
ATOM 1227 O O . CYS A 1 157 ? 8.471 -17.817 17.879 1.00 91.38 157 CYS A O 1
ATOM 1229 N N . GLU A 1 158 ? 8.947 -15.682 17.378 1.00 92.06 158 GLU A N 1
ATOM 1230 C CA . GLU A 1 158 ? 8.323 -15.056 18.528 1.00 92.06 158 GLU A CA 1
ATOM 1231 C C . GLU A 1 158 ? 7.072 -14.304 18.075 1.00 92.06 158 GLU A C 1
ATOM 1233 O O . GLU A 1 158 ? 7.122 -13.465 17.176 1.00 92.06 158 GLU A O 1
ATOM 1238 N N . TYR A 1 159 ? 5.959 -14.579 18.746 1.00 90.19 159 TYR A N 1
ATOM 1239 C CA . TYR A 1 159 ? 4.689 -13.896 18.557 1.00 90.19 159 TYR A CA 1
ATOM 1240 C C . TYR A 1 159 ? 4.285 -13.181 19.838 1.00 90.19 159 TYR A C 1
ATOM 1242 O O . TYR A 1 159 ? 4.227 -13.786 20.912 1.00 90.19 159 TYR A O 1
ATOM 1250 N N . THR A 1 160 ? 3.988 -11.889 19.737 1.00 87.19 160 THR A N 1
ATOM 1251 C CA . THR A 1 160 ? 3.600 -11.055 20.882 1.00 87.19 160 THR A CA 1
ATOM 1252 C C . THR A 1 160 ? 2.421 -10.172 20.535 1.00 87.19 160 THR A C 1
ATOM 1254 O O . THR A 1 160 ? 2.212 -9.827 19.377 1.00 87.19 160 THR A O 1
ATOM 1257 N N . TYR A 1 161 ? 1.649 -9.758 21.536 1.00 82.38 161 TYR A N 1
ATOM 1258 C CA . TYR A 1 161 ? 0.583 -8.795 21.294 1.00 82.38 161 TYR A CA 1
ATOM 1259 C C . TYR A 1 161 ? 1.131 -7.421 20.921 1.00 82.38 161 TYR A C 1
ATOM 1261 O O . TYR A 1 161 ? 1.946 -6.830 21.635 1.00 82.38 161 TYR A O 1
ATOM 1269 N N . ARG A 1 162 ? 0.615 -6.866 19.827 1.00 72.31 162 ARG A N 1
ATOM 1270 C CA . ARG A 1 162 ? 0.831 -5.480 19.442 1.00 72.31 162 ARG A CA 1
ATOM 1271 C C . ARG A 1 162 ? -0.046 -4.596 20.320 1.00 72.31 162 ARG A C 1
ATOM 1273 O O . ARG A 1 162 ? -1.262 -4.641 20.210 1.00 72.31 162 ARG A O 1
ATOM 1280 N N . ARG A 1 163 ? 0.586 -3.787 21.180 1.00 65.56 163 ARG A N 1
ATOM 1281 C CA . ARG A 1 163 ? -0.088 -2.815 22.065 1.00 65.56 163 ARG A CA 1
ATOM 1282 C C . ARG A 1 163 ? -1.209 -3.466 22.884 1.00 65.56 163 ARG A C 1
ATOM 1284 O O . ARG A 1 163 ? -2.383 -3.142 22.737 1.00 65.56 163 ARG A O 1
ATOM 1291 N N . PHE A 1 164 ? -0.816 -4.393 23.756 1.00 63.06 164 PHE A N 1
ATOM 1292 C CA . PHE A 1 164 ? -1.716 -5.117 24.660 1.00 63.06 164 PHE A CA 1
ATOM 1293 C C . PHE A 1 164 ? -2.735 -4.200 25.363 1.00 63.06 164 PHE A C 1
ATOM 1295 O O . PHE A 1 164 ? -3.907 -4.550 25.461 1.00 63.06 164 PHE A O 1
ATOM 1302 N N . ASP A 1 165 ? -2.303 -3.005 25.771 1.00 62.50 165 ASP A N 1
ATOM 1303 C CA . ASP A 1 165 ? -3.145 -2.028 26.468 1.00 62.50 165 ASP A CA 1
ATOM 1304 C C . ASP A 1 165 ? -4.270 -1.465 25.575 1.00 62.50 165 ASP A C 1
ATOM 1306 O O . ASP A 1 165 ? -5.378 -1.214 26.048 1.00 62.50 165 ASP A O 1
ATOM 1310 N N . GLU A 1 166 ? -4.035 -1.332 24.264 1.00 61.31 166 GLU A N 1
ATOM 1311 C CA . GLU A 1 166 ? -5.072 -0.933 23.307 1.00 61.31 166 GLU A CA 1
ATOM 1312 C C . GLU A 1 166 ? -6.065 -2.075 23.054 1.00 61.31 166 GLU A C 1
ATOM 1314 O O . GLU A 1 166 ? -7.268 -1.821 23.031 1.00 61.31 166 GLU A O 1
ATOM 1319 N N . LEU A 1 167 ? -5.609 -3.331 22.928 1.00 57.84 167 LEU A N 1
ATOM 1320 C CA . LEU A 1 167 ? -6.528 -4.475 22.808 1.00 57.84 167 LEU A CA 1
ATOM 1321 C C . LEU A 1 167 ? -7.408 -4.618 24.046 1.00 57.84 167 LEU A C 1
ATOM 1323 O O . LEU A 1 167 ? -8.606 -4.841 23.901 1.00 57.84 167 LEU A O 1
ATOM 1327 N N . ALA A 1 168 ? -6.837 -4.483 25.246 1.00 61.31 168 ALA A N 1
ATOM 1328 C CA . ALA A 1 168 ? -7.597 -4.579 26.488 1.00 61.31 168 ALA A CA 1
ATOM 1329 C C . ALA A 1 168 ? -8.780 -3.595 26.484 1.00 61.31 168 ALA A C 1
ATOM 1331 O O . ALA A 1 168 ? -9.907 -3.992 26.776 1.00 61.31 168 ALA A O 1
ATOM 1332 N N . SER A 1 169 ? -8.554 -2.361 26.016 1.00 57.97 169 SER A N 1
ATOM 1333 C CA . SER A 1 169 ? -9.595 -1.328 25.912 1.00 57.97 169 SER A CA 1
ATOM 1334 C C . SER A 1 169 ? -10.732 -1.654 24.931 1.00 57.97 169 SER A C 1
ATOM 1336 O O . SER A 1 169 ? -11.817 -1.091 25.049 1.00 57.97 169 SER A O 1
ATOM 1338 N N . TRP A 1 170 ? -10.527 -2.565 23.972 1.00 53.50 170 TRP A N 1
ATOM 1339 C CA . TRP A 1 170 ? -11.580 -2.994 23.039 1.00 53.50 170 TRP A CA 1
ATOM 1340 C C . TRP A 1 170 ? -12.536 -4.007 23.664 1.00 53.50 170 TRP A C 1
ATOM 1342 O O . TRP A 1 170 ? -13.678 -4.130 23.222 1.00 53.50 170 TRP A O 1
ATOM 1352 N N . PHE A 1 171 ? -12.063 -4.747 24.667 1.00 54.41 171 PHE A N 1
ATOM 1353 C CA . PHE A 1 171 ? -12.868 -5.716 25.404 1.00 54.41 171 PHE A CA 1
ATOM 1354 C C . PHE A 1 171 ? -13.454 -5.134 26.688 1.00 54.41 171 PHE A C 1
ATOM 1356 O O . PHE A 1 171 ? -14.311 -5.769 27.305 1.00 54.41 171 PHE A O 1
ATOM 1363 N N . GLU A 1 172 ? -13.028 -3.937 27.095 1.00 54.75 172 GLU A N 1
ATOM 1364 C CA . GLU A 1 172 ? -13.729 -3.204 28.136 1.00 54.75 172 GLU A CA 1
ATOM 1365 C C . GLU A 1 172 ? -15.122 -2.809 27.621 1.00 54.75 172 GLU A C 1
ATOM 1367 O O . GLU A 1 172 ? -15.245 -2.206 26.548 1.00 54.75 172 GLU A O 1
ATOM 1372 N N . PRO A 1 173 ? -16.202 -3.150 28.351 1.00 47.12 173 PRO A N 1
ATOM 1373 C CA . PRO A 1 173 ? -17.542 -2.744 27.966 1.00 47.12 173 PRO A CA 1
ATOM 1374 C C . PRO A 1 173 ? -17.567 -1.225 27.842 1.00 47.12 173 PRO A C 1
ATOM 1376 O O . PRO A 1 173 ? -17.327 -0.508 28.818 1.00 47.12 173 PRO A O 1
ATOM 1379 N N . THR A 1 174 ? -17.851 -0.732 26.633 1.00 46.44 174 THR A N 1
ATOM 1380 C CA . THR A 1 174 ? -17.980 0.702 26.383 1.00 46.44 174 THR A CA 1
ATOM 1381 C C . THR A 1 174 ? -19.080 1.231 27.290 1.00 46.44 174 THR A C 1
ATOM 1383 O O . THR A 1 174 ? -20.273 1.025 27.054 1.00 46.44 174 THR A O 1
ATOM 1386 N N . SER A 1 175 ? -18.662 1.876 28.375 1.00 48.06 175 SER A N 1
ATOM 1387 C CA . SER A 1 175 ? -19.560 2.440 29.367 1.00 48.06 175 SER A CA 1
ATOM 1388 C C . SER A 1 175 ? -20.330 3.552 28.677 1.00 48.06 175 SER A C 1
ATOM 1390 O O . SER A 1 175 ? -19.810 4.631 28.394 1.00 48.06 175 SER A O 1
ATOM 1392 N N . THR A 1 176 ? -21.566 3.239 28.305 1.00 52.16 176 THR A N 1
ATOM 1393 C CA . THR A 1 176 ? -22.426 4.134 27.546 1.00 52.16 176 THR A CA 1
ATOM 1394 C C . THR A 1 176 ? -22.927 5.207 28.497 1.00 52.16 176 THR A C 1
ATOM 1396 O O . THR A 1 176 ? -23.962 5.030 29.122 1.00 52.16 176 THR A O 1
ATOM 1399 N N . SER A 1 177 ? -22.190 6.304 28.653 1.00 48.94 177 SER A N 1
ATOM 1400 C CA . SER A 1 177 ? -22.758 7.553 29.162 1.00 48.94 177 SER A CA 1
ATOM 1401 C C . SER A 1 177 ? -21.758 8.694 29.044 1.00 48.94 177 SER A C 1
ATOM 1403 O O . SER A 1 177 ? -20.816 8.800 29.823 1.00 48.94 177 SER A O 1
ATOM 1405 N N . THR A 1 178 ? -21.979 9.562 28.063 1.00 41.28 178 THR A N 1
ATOM 1406 C CA . THR A 1 178 ? -22.271 10.998 28.232 1.00 41.28 178 THR A CA 1
ATOM 1407 C C . THR A 1 178 ? -22.396 11.547 26.814 1.00 41.28 178 THR A C 1
ATOM 1409 O O . THR A 1 178 ? -21.498 11.336 25.999 1.00 41.28 178 THR A O 1
ATOM 1412 N N . GLN A 1 179 ? -23.512 12.207 26.486 1.00 47.59 179 GLN A N 1
ATOM 1413 C CA . GLN A 1 179 ? -23.676 12.913 25.212 1.00 47.59 179 GLN A CA 1
ATOM 1414 C C . GLN A 1 179 ? -22.589 13.988 25.095 1.00 47.59 179 GLN A C 1
ATOM 1416 O O . GLN A 1 179 ? -22.729 15.111 25.575 1.00 47.59 179 GLN A O 1
ATOM 1421 N N . LYS A 1 180 ? -21.468 13.612 24.482 1.00 48.41 180 LYS A N 1
ATOM 1422 C CA . LYS A 1 180 ? -20.424 14.527 24.048 1.00 48.41 180 LYS A CA 1
ATOM 1423 C C . LYS A 1 180 ? -20.980 15.258 22.822 1.00 48.41 180 LYS A C 1
ATOM 1425 O O . LYS A 1 180 ? -21.548 14.584 21.959 1.00 48.41 180 LYS A O 1
ATOM 1430 N N . PRO A 1 181 ? -20.859 16.593 22.732 1.00 48.25 181 PRO A N 1
ATOM 1431 C CA . PRO A 1 181 ? -21.328 17.339 21.571 1.00 48.25 181 PRO A CA 1
ATOM 1432 C C . PRO A 1 181 ? -20.765 16.693 20.304 1.00 48.25 181 PRO A C 1
ATOM 1434 O O . PRO A 1 181 ? -19.550 16.545 20.154 1.00 48.25 181 PRO A O 1
ATOM 1437 N N . THR A 1 182 ? -21.669 16.217 19.448 1.00 68.75 182 THR A N 1
ATOM 1438 C CA . THR A 1 182 ? -21.334 15.503 18.220 1.00 68.75 182 THR A CA 1
ATOM 1439 C C . THR A 1 182 ? -20.799 16.523 17.229 1.00 68.75 182 THR A C 1
ATOM 1441 O O . THR A 1 182 ? -21.557 17.163 16.507 1.00 68.75 182 THR A O 1
ATOM 1444 N N . ILE A 1 183 ? -19.480 16.717 17.248 1.00 75.81 183 ILE A N 1
ATOM 1445 C CA . ILE A 1 183 ? -18.768 17.406 16.173 1.00 75.81 183 ILE A CA 1
ATOM 1446 C C . ILE A 1 183 ? -19.185 16.715 14.864 1.00 75.81 183 ILE A C 1
ATOM 1448 O O . ILE A 1 183 ? -19.114 15.481 14.807 1.00 75.81 183 ILE A O 1
ATOM 1452 N N . PRO A 1 184 ? -19.649 17.453 13.841 1.00 81.69 184 PRO A N 1
ATOM 1453 C CA . PRO A 1 184 ? -20.023 16.858 1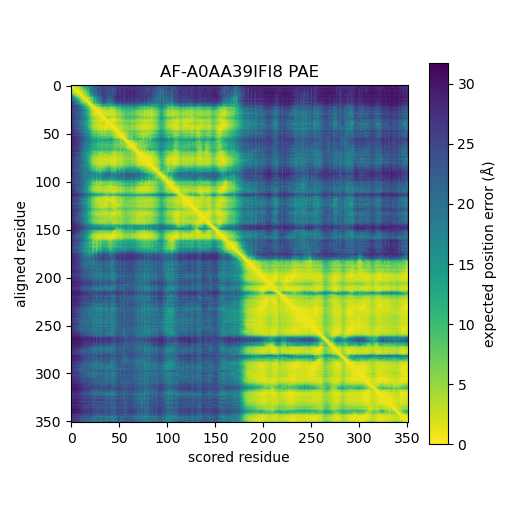2.568 1.00 81.69 184 PRO A CA 1
ATOM 1454 C C . PRO A 1 184 ? -18.877 16.010 12.011 1.00 81.69 184 PRO A C 1
ATOM 1456 O O . PRO A 1 184 ? -17.722 16.434 12.008 1.00 81.69 184 PRO A O 1
ATOM 1459 N N . GLU A 1 185 ? -19.188 14.823 11.498 1.00 78.88 185 GLU A N 1
ATOM 1460 C CA . GLU A 1 185 ? -18.202 13.894 10.924 1.00 78.88 185 GLU A CA 1
ATOM 1461 C C . GLU A 1 185 ? -17.316 14.570 9.863 1.00 78.88 185 GLU A C 1
ATOM 1463 O O . GLU A 1 185 ? -16.110 14.346 9.808 1.00 78.88 185 GLU A O 1
ATOM 1468 N N . THR A 1 186 ? -17.884 15.493 9.083 1.00 80.19 186 THR A N 1
ATOM 1469 C CA . THR A 1 186 ? -17.159 16.298 8.090 1.00 80.19 186 THR A CA 1
ATOM 1470 C C . THR A 1 186 ? -16.064 17.175 8.697 1.00 80.19 186 THR A C 1
ATOM 1472 O O . THR A 1 186 ? -15.016 17.360 8.080 1.00 80.19 186 THR A O 1
ATOM 1475 N N . GLU A 1 187 ? -16.281 17.709 9.899 1.00 81.94 187 GLU A N 1
ATOM 1476 C CA . GLU A 1 187 ? -15.289 18.512 10.619 1.00 81.94 187 GLU A CA 1
ATOM 1477 C C . GLU A 1 187 ? -14.178 17.620 11.189 1.00 81.94 187 GLU A C 1
ATOM 1479 O O . GLU A 1 187 ? -13.001 17.963 11.086 1.00 81.94 187 GLU A O 1
ATOM 1484 N N . LEU A 1 188 ? -14.523 16.426 11.688 1.00 83.75 188 LEU A N 1
ATOM 1485 C CA . LEU A 1 188 ? -13.538 15.431 12.127 1.00 83.75 188 LEU A CA 1
ATOM 1486 C C . LEU A 1 188 ? -12.670 14.938 10.964 1.00 83.75 188 LEU A C 1
ATOM 1488 O O . LEU A 1 188 ? -11.456 14.857 11.106 1.00 83.75 188 LEU A O 1
ATOM 1492 N N . ILE A 1 189 ? -13.251 14.688 9.787 1.00 83.69 189 ILE A N 1
ATOM 1493 C CA . ILE A 1 189 ? -12.495 14.331 8.575 1.00 83.69 189 ILE A CA 1
ATOM 1494 C C . ILE A 1 189 ? -11.544 15.469 8.177 1.00 83.69 189 ILE A C 1
ATOM 1496 O O . ILE A 1 189 ? -10.367 15.231 7.892 1.00 83.69 189 ILE A O 1
ATOM 1500 N N . GLY A 1 190 ? -12.031 16.712 8.189 1.00 83.56 190 GLY A N 1
ATOM 1501 C CA . GLY A 1 190 ? -11.225 17.894 7.880 1.00 83.56 190 GLY A CA 1
ATOM 1502 C C . GLY A 1 190 ? -10.081 18.139 8.868 1.00 83.56 190 GLY A C 1
ATOM 1503 O O . GLY A 1 190 ? -9.057 18.693 8.474 1.00 83.56 190 GLY A O 1
ATOM 1504 N N . ARG A 1 191 ? -10.226 17.706 10.124 1.00 85.00 191 ARG A N 1
ATOM 1505 C CA . ARG A 1 191 ? -9.209 17.856 11.173 1.00 85.00 191 ARG A CA 1
ATOM 1506 C C . ARG A 1 191 ? -8.228 16.685 11.234 1.00 85.00 191 ARG A C 1
ATOM 1508 O O . ARG A 1 191 ? -7.029 16.904 11.371 1.00 85.00 191 ARG A O 1
ATOM 1515 N N . ASP A 1 192 ? -8.729 15.459 11.130 1.00 84.94 192 ASP A N 1
ATOM 1516 C CA . ASP A 1 192 ? -7.969 14.256 11.480 1.00 84.94 192 ASP A CA 1
ATOM 1517 C C . ASP A 1 192 ? -7.459 13.504 10.237 1.00 84.94 192 ASP A C 1
ATOM 1519 O O . ASP A 1 192 ? -6.436 12.823 10.309 1.00 84.94 192 ASP A O 1
ATOM 1523 N N . ILE A 1 193 ? -8.102 13.662 9.072 1.00 87.62 193 ILE A N 1
ATOM 1524 C CA . ILE A 1 193 ? -7.710 12.9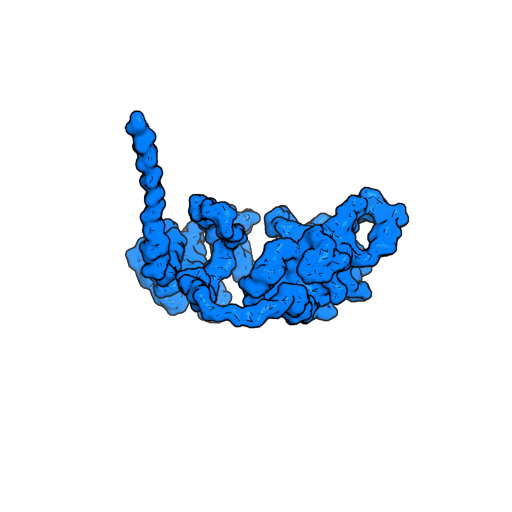69 7.832 1.00 87.62 193 ILE A CA 1
ATOM 1525 C C . ILE A 1 193 ? -6.921 13.885 6.896 1.00 87.62 193 ILE A C 1
ATOM 1527 O O . ILE A 1 193 ? -5.765 13.607 6.579 1.00 87.62 193 ILE A O 1
ATOM 1531 N N . VAL A 1 194 ? -7.535 14.984 6.452 1.00 87.62 194 VAL A N 1
ATOM 1532 C CA . VAL A 1 194 ? -6.983 15.845 5.388 1.00 87.62 194 VAL A CA 1
ATOM 1533 C C . VAL A 1 194 ? -5.604 16.433 5.733 1.00 87.62 194 VAL A C 1
ATOM 1535 O O . VAL A 1 194 ? -4.725 16.388 4.870 1.00 87.62 194 VAL A O 1
ATOM 1538 N N . PRO A 1 195 ? -5.346 16.936 6.957 1.00 90.44 195 PRO A N 1
ATOM 1539 C CA . PRO A 1 195 ? -4.052 17.530 7.299 1.00 90.44 195 PRO A CA 1
ATOM 1540 C C . PRO A 1 195 ? -2.912 16.510 7.367 1.00 90.44 195 PRO A C 1
ATOM 1542 O O . PRO A 1 195 ? -1.749 16.886 7.253 1.00 90.44 195 PRO A O 1
ATOM 1545 N N . ASN A 1 196 ? -3.245 15.227 7.531 1.00 91.12 196 ASN A N 1
ATOM 1546 C CA . ASN A 1 196 ? -2.285 14.131 7.643 1.00 91.12 196 ASN A CA 1
ATOM 1547 C C . ASN A 1 196 ? -2.082 13.378 6.319 1.00 91.12 196 ASN A C 1
ATOM 1549 O O . ASN A 1 196 ? -1.291 12.435 6.251 1.00 91.12 196 ASN A O 1
ATOM 1553 N N . ALA A 1 197 ? -2.775 13.790 5.254 1.00 94.56 197 ALA A N 1
ATOM 1554 C CA . ALA A 1 197 ? -2.517 13.292 3.915 1.00 94.56 197 ALA A CA 1
ATOM 1555 C C . ALA A 1 197 ? -1.204 13.893 3.375 1.00 94.56 197 ALA A C 1
ATOM 1557 O O . ALA A 1 197 ? -1.004 15.109 3.362 1.00 94.56 197 ALA A O 1
ATOM 1558 N N . ALA A 1 198 ? -0.308 13.034 2.895 1.00 95.25 198 ALA A N 1
ATOM 1559 C CA . ALA A 1 198 ? 0.977 13.416 2.326 1.00 95.25 198 ALA A CA 1
ATOM 1560 C C . ALA A 1 198 ? 0.888 13.503 0.794 1.00 95.25 198 ALA A C 1
ATOM 1562 O O . ALA A 1 198 ? 0.143 12.738 0.179 1.00 95.25 198 ALA A O 1
ATOM 1563 N N . PRO A 1 199 ? 1.662 14.392 0.144 1.00 96.31 199 PRO A N 1
ATOM 1564 C CA . PRO A 1 199 ? 1.686 14.465 -1.311 1.00 96.31 199 PRO A CA 1
ATOM 1565 C C . PRO A 1 199 ? 2.238 13.165 -1.911 1.00 96.31 199 PRO A C 1
ATOM 1567 O O . PRO A 1 199 ? 3.346 12.746 -1.563 1.00 96.31 199 PRO A O 1
ATOM 1570 N N . LEU A 1 200 ? 1.500 12.575 -2.852 1.00 96.75 200 LEU A N 1
ATOM 1571 C CA . LEU A 1 200 ? 1.983 11.473 -3.680 1.00 96.75 200 LEU A CA 1
ATOM 1572 C C . LEU A 1 200 ? 2.818 12.066 -4.813 1.00 96.75 200 LEU A C 1
ATOM 1574 O O . LEU A 1 200 ? 2.292 12.648 -5.760 1.00 96.75 200 LEU A O 1
ATOM 1578 N N . ARG A 1 201 ? 4.139 11.991 -4.695 1.00 96.00 201 ARG A N 1
ATOM 1579 C CA . ARG A 1 201 ? 5.055 12.641 -5.635 1.00 96.00 201 ARG A CA 1
ATOM 1580 C C . ARG A 1 201 ? 5.383 11.700 -6.774 1.00 96.00 201 ARG A C 1
ATOM 1582 O O . ARG A 1 201 ? 5.868 10.605 -6.508 1.00 96.00 201 ARG A O 1
ATOM 1589 N N . ARG A 1 202 ? 5.196 12.167 -8.005 1.00 95.81 202 ARG A N 1
ATOM 1590 C CA . ARG A 1 202 ? 5.625 11.481 -9.218 1.00 95.81 202 ARG A CA 1
ATOM 1591 C C . ARG A 1 202 ? 6.991 11.992 -9.665 1.00 95.81 202 ARG A C 1
ATOM 1593 O O . ARG A 1 202 ? 7.262 13.199 -9.643 1.00 95.81 202 ARG A O 1
ATOM 1600 N N . SER A 1 203 ? 7.850 11.076 -10.072 1.00 94.38 203 SER A N 1
ATOM 1601 C CA . SER A 1 203 ? 9.108 11.354 -10.748 1.00 94.38 203 SER A CA 1
ATOM 1602 C C . SER A 1 203 ? 9.238 10.503 -11.997 1.00 94.38 203 SER A C 1
ATOM 1604 O O . SER A 1 203 ? 8.615 9.450 -12.113 1.00 94.38 203 SER A O 1
ATOM 1606 N N . TYR A 1 204 ? 10.083 10.959 -12.913 1.00 93.38 204 TYR A N 1
ATOM 1607 C CA . TYR A 1 204 ? 10.349 10.280 -14.167 1.00 93.38 204 TYR A CA 1
ATOM 1608 C C . TYR A 1 204 ? 11.852 10.105 -14.375 1.00 93.38 204 TYR A C 1
ATOM 1610 O O . TYR A 1 204 ? 12.640 11.047 -14.235 1.00 93.38 204 TYR A O 1
ATOM 1618 N N . GLY A 1 205 ? 12.261 8.879 -14.684 1.00 90.50 205 GLY A N 1
ATOM 1619 C CA . GLY A 1 205 ? 13.638 8.540 -15.018 1.00 90.50 205 GLY A CA 1
ATOM 1620 C C . GLY A 1 205 ? 13.832 8.506 -16.527 1.00 90.50 205 GLY A C 1
ATOM 1621 O O . GLY A 1 205 ? 13.556 7.483 -17.142 1.00 90.50 205 GLY A O 1
ATOM 1622 N N . TRP A 1 206 ? 14.360 9.579 -17.127 1.00 86.06 206 TRP A N 1
ATOM 1623 C CA . TRP A 1 206 ? 14.575 9.666 -18.585 1.00 86.06 206 TRP A CA 1
ATOM 1624 C C . TRP A 1 206 ? 15.394 8.497 -19.152 1.00 86.06 206 TRP A C 1
ATOM 1626 O O . TRP A 1 206 ? 15.062 7.967 -20.207 1.00 86.06 206 TRP A O 1
ATOM 1636 N N . PHE A 1 207 ? 16.438 8.065 -18.436 1.00 83.44 207 PHE A N 1
ATOM 1637 C CA . PHE A 1 207 ? 17.295 6.955 -18.869 1.00 83.44 207 PHE A CA 1
ATOM 1638 C C . PHE A 1 207 ? 16.579 5.601 -18.891 1.00 83.44 207 PHE A C 1
ATOM 1640 O O . PHE A 1 207 ? 16.962 4.727 -19.665 1.00 83.44 207 PHE A O 1
ATOM 1647 N N . PHE A 1 208 ? 15.563 5.426 -18.045 1.00 82.19 208 PHE A N 1
ATOM 1648 C CA . PHE A 1 208 ? 14.854 4.157 -17.868 1.00 82.19 208 PHE A CA 1
ATOM 1649 C C . PHE A 1 208 ? 13.463 4.171 -18.512 1.00 82.19 208 PHE A C 1
ATOM 1651 O O . PHE A 1 208 ? 12.899 3.107 -18.747 1.00 82.19 208 PHE A O 1
ATOM 1658 N N . ILE A 1 209 ? 12.940 5.364 -18.827 1.00 86.62 209 ILE A N 1
ATOM 1659 C CA . ILE A 1 209 ? 11.579 5.603 -19.319 1.00 86.62 209 ILE A CA 1
ATOM 1660 C C . ILE A 1 209 ? 10.577 4.986 -18.334 1.00 86.62 209 ILE A C 1
ATOM 1662 O O . ILE A 1 209 ? 9.786 4.118 -18.685 1.00 86.62 209 ILE A O 1
ATOM 1666 N N . LYS A 1 210 ? 10.690 5.378 -17.059 1.00 90.12 210 LYS A N 1
ATOM 1667 C CA . LYS A 1 210 ? 9.868 4.854 -15.961 1.00 90.12 210 LYS A CA 1
ATOM 1668 C C . LYS A 1 210 ? 9.365 5.967 -15.070 1.00 90.12 210 LYS A C 1
ATOM 1670 O O . LYS A 1 210 ? 10.136 6.872 -14.725 1.00 90.12 210 LYS A O 1
ATOM 1675 N N . HIS A 1 211 ? 8.114 5.850 -14.647 1.00 93.25 211 HIS A N 1
ATOM 1676 C CA . HIS A 1 211 ? 7.580 6.663 -13.565 1.00 93.25 211 HIS A CA 1
ATOM 1677 C C . HIS A 1 211 ? 7.782 5.988 -12.209 1.00 93.25 211 HIS A C 1
ATOM 1679 O O . HIS A 1 211 ? 7.725 4.765 -12.075 1.00 93.25 211 HIS A O 1
ATOM 1685 N N . HIS A 1 212 ? 8.013 6.813 -11.194 1.00 93.00 212 HIS A N 1
ATOM 1686 C CA . HIS A 1 212 ? 8.117 6.387 -9.810 1.00 93.00 212 HIS A CA 1
ATOM 1687 C C . HIS A 1 212 ? 7.309 7.314 -8.899 1.00 93.00 212 HIS A C 1
ATOM 1689 O O . HIS A 1 212 ? 7.136 8.502 -9.173 1.00 93.00 212 HIS A O 1
ATOM 1695 N N . TYR A 1 213 ? 6.814 6.757 -7.807 1.00 94.81 213 TYR A N 1
ATOM 1696 C CA . TYR A 1 213 ? 5.874 7.342 -6.875 1.00 94.81 213 TYR A CA 1
ATOM 1697 C C . TYR A 1 213 ? 6.380 7.134 -5.464 1.00 94.81 213 TYR A C 1
ATOM 1699 O O . TYR A 1 213 ? 6.696 6.020 -5.061 1.00 94.81 213 TYR A O 1
ATOM 1707 N N . GLN A 1 214 ? 6.400 8.204 -4.684 1.00 93.06 214 GLN A N 1
ATOM 1708 C CA . GLN A 1 214 ? 6.768 8.120 -3.279 1.00 93.06 214 GLN A CA 1
ATOM 1709 C C . GLN A 1 214 ? 5.978 9.122 -2.453 1.00 93.06 214 GLN A C 1
ATOM 1711 O O . GLN A 1 214 ? 5.582 10.190 -2.931 1.00 93.06 214 GLN A O 1
ATOM 1716 N N . MET A 1 215 ? 5.790 8.781 -1.186 1.00 90.31 215 MET A N 1
ATOM 1717 C CA . MET A 1 215 ? 5.293 9.699 -0.171 1.00 90.31 215 MET A CA 1
ATOM 1718 C C . MET A 1 215 ? 6.485 10.113 0.693 1.00 90.31 215 MET A C 1
ATOM 1720 O O . MET A 1 215 ? 7.412 9.331 0.895 1.00 90.31 215 MET A O 1
ATOM 1724 N N . ASP A 1 216 ? 6.467 11.343 1.197 1.00 71.50 216 ASP A N 1
ATOM 1725 C CA . ASP A 1 216 ? 7.367 11.839 2.254 1.00 71.50 216 ASP A CA 1
ATOM 1726 C C . ASP A 1 216 ? 8.846 12.108 1.876 1.00 71.50 216 ASP A C 1
ATOM 1728 O O . ASP A 1 216 ? 9.451 13.081 2.328 1.00 71.50 216 ASP A O 1
ATOM 1732 N N . SER A 1 217 ? 9.442 11.340 0.962 1.00 70.75 217 SER A N 1
ATOM 1733 C CA . SER A 1 217 ? 10.826 11.560 0.522 1.00 70.75 217 SER A CA 1
ATOM 1734 C C . SER A 1 217 ? 10.943 12.669 -0.539 1.00 70.75 217 SER A C 1
ATOM 1736 O O . SER A 1 217 ? 10.202 12.712 -1.526 1.00 70.75 217 SER A O 1
ATOM 1738 N N . ARG A 1 218 ? 11.933 13.566 -0.389 1.00 64.88 218 ARG A N 1
ATOM 1739 C CA . ARG A 1 218 ? 12.409 14.442 -1.488 1.00 64.88 218 ARG A CA 1
ATOM 1740 C C . ARG A 1 218 ? 13.489 13.783 -2.351 1.00 64.88 218 ARG A C 1
ATOM 1742 O O . ARG A 1 218 ? 13.848 14.337 -3.386 1.00 64.88 218 ARG A O 1
ATOM 1749 N N . ARG A 1 219 ? 14.048 12.654 -1.912 1.00 76.19 219 ARG A N 1
ATOM 1750 C CA . ARG A 1 219 ? 15.132 11.953 -2.604 1.00 76.19 219 ARG A CA 1
ATOM 1751 C C . ARG A 1 219 ? 14.526 10.851 -3.453 1.00 76.19 219 ARG A C 1
ATOM 1753 O O . ARG A 1 219 ? 14.055 9.853 -2.923 1.00 76.19 219 ARG A O 1
ATOM 1760 N N . PHE A 1 220 ? 14.486 11.084 -4.755 1.00 81.25 220 PHE A N 1
ATOM 1761 C CA . PHE A 1 220 ? 14.141 10.053 -5.725 1.00 81.25 220 PHE A CA 1
ATOM 1762 C C . PHE A 1 220 ? 15.347 9.138 -5.962 1.00 81.25 220 PHE A C 1
ATOM 1764 O O . PHE A 1 220 ? 16.479 9.535 -5.654 1.00 81.25 220 PHE A O 1
ATOM 1771 N N . PRO A 1 221 ? 15.134 7.934 -6.518 1.00 82.12 221 PRO A N 1
ATOM 1772 C CA . PRO A 1 221 ? 16.237 7.099 -6.967 1.00 82.12 221 PRO A CA 1
ATOM 1773 C C . PRO A 1 221 ? 17.157 7.866 -7.931 1.00 82.12 221 PRO A C 1
ATOM 1775 O O . PRO A 1 221 ? 16.719 8.757 -8.662 1.00 82.12 221 PRO A O 1
ATOM 1778 N N . VAL A 1 222 ? 18.450 7.534 -7.937 1.00 82.50 222 VAL A N 1
ATOM 1779 C CA . VAL A 1 222 ? 19.427 8.193 -8.816 1.00 82.50 222 VAL A CA 1
ATOM 1780 C C . VAL A 1 222 ? 18.967 8.088 -10.275 1.00 82.50 222 VAL A C 1
ATOM 1782 O O . VAL A 1 222 ? 18.625 7.008 -10.749 1.00 82.50 222 VAL A O 1
ATOM 1785 N N . GLY A 1 223 ? 18.951 9.221 -10.983 1.00 86.81 223 GLY A N 1
ATOM 1786 C CA . GLY A 1 223 ? 18.500 9.306 -12.376 1.00 86.81 223 GLY A CA 1
ATOM 1787 C C . GLY A 1 223 ? 17.015 9.636 -12.561 1.00 86.81 223 GLY A C 1
ATOM 1788 O O . GLY A 1 223 ? 16.601 9.864 -13.696 1.00 86.81 223 GLY A O 1
ATOM 1789 N N . TYR A 1 224 ? 16.233 9.721 -11.481 1.00 91.19 224 TYR A N 1
ATOM 1790 C CA . TYR A 1 224 ? 14.850 10.193 -11.521 1.00 91.19 224 TYR A CA 1
ATOM 1791 C C . TYR A 1 224 ? 14.773 11.690 -11.231 1.00 91.19 224 TYR A C 1
ATOM 1793 O O . TYR A 1 224 ? 15.422 12.202 -10.316 1.00 91.19 224 TYR A O 1
ATOM 1801 N N . GLN A 1 225 ? 13.942 12.390 -11.997 1.00 92.94 225 GLN A N 1
ATOM 1802 C CA . GLN A 1 225 ? 13.642 13.802 -11.795 1.00 92.94 225 GLN A CA 1
ATOM 1803 C C . GLN A 1 225 ? 12.213 13.955 -11.296 1.00 92.94 225 GLN A C 1
ATOM 1805 O O . GLN A 1 225 ? 11.298 13.312 -11.802 1.00 92.94 225 GLN A O 1
ATOM 1810 N N . TYR A 1 226 ? 12.025 14.803 -10.287 1.00 94.56 226 TYR A N 1
ATOM 1811 C CA . TYR A 1 226 ? 10.691 15.167 -9.827 1.00 94.56 226 TYR A CA 1
ATOM 1812 C C . TYR A 1 226 ? 9.900 15.811 -10.962 1.00 94.56 226 TYR A C 1
ATOM 1814 O O . TYR A 1 226 ? 10.387 16.756 -11.578 1.00 94.56 226 TYR A O 1
ATOM 1822 N N . GLU A 1 227 ? 8.676 15.346 -11.182 1.00 94.75 227 GLU A N 1
ATOM 1823 C CA . GLU A 1 227 ? 7.759 16.004 -12.106 1.00 94.75 227 GLU A CA 1
ATOM 1824 C C . GLU A 1 227 ? 6.797 16.899 -11.331 1.00 94.75 227 GLU A C 1
ATOM 1826 O O . GLU A 1 227 ? 6.836 18.123 -11.457 1.00 94.75 227 GLU A O 1
ATOM 1831 N N . ARG A 1 228 ? 5.931 16.289 -10.510 1.00 95.19 228 ARG A N 1
ATOM 1832 C CA . ARG A 1 228 ? 4.904 16.985 -9.723 1.00 95.19 228 ARG A CA 1
ATOM 1833 C C . ARG A 1 228 ? 4.274 16.083 -8.657 1.00 95.19 228 ARG A C 1
ATOM 1835 O O . ARG A 1 228 ? 4.562 14.891 -8.573 1.00 95.19 228 ARG A O 1
ATOM 1842 N N . ALA A 1 229 ? 3.394 16.658 -7.841 1.00 96.00 229 ALA A N 1
ATOM 1843 C CA . ALA A 1 229 ? 2.527 15.910 -6.940 1.00 96.00 229 ALA A CA 1
ATOM 1844 C C . ALA A 1 229 ? 1.231 15.516 -7.660 1.00 96.00 229 ALA A C 1
ATOM 1846 O O . ALA A 1 229 ? 0.621 16.339 -8.339 1.00 96.00 229 ALA A O 1
ATOM 1847 N N . GLU A 1 230 ? 0.804 14.273 -7.477 1.00 96.88 230 GLU A N 1
ATOM 1848 C CA . GLU A 1 230 ? -0.424 13.696 -8.025 1.00 96.88 230 GLU A CA 1
ATOM 1849 C C . GLU A 1 230 ? -1.512 13.641 -6.940 1.00 96.88 230 GLU A C 1
ATOM 1851 O O . GLU A 1 230 ? -2.126 12.610 -6.684 1.00 96.88 230 GLU A O 1
ATOM 1856 N N . GLY A 1 231 ? -1.717 14.768 -6.255 1.00 96.50 231 GLY A N 1
ATOM 1857 C CA . GLY A 1 231 ? -2.608 14.876 -5.098 1.00 96.50 231 GLY A CA 1
ATOM 1858 C C . GLY A 1 231 ? -1.980 14.377 -3.794 1.00 96.50 231 GLY A C 1
ATOM 1859 O O . GLY A 1 231 ? -0.762 14.191 -3.686 1.00 96.50 231 GLY A O 1
ATOM 1860 N N . LYS A 1 232 ? -2.823 14.194 -2.780 1.00 97.38 232 LYS A N 1
ATOM 1861 C CA . LYS A 1 232 ? -2.444 13.728 -1.443 1.00 97.38 232 LYS A CA 1
ATOM 1862 C C . LYS A 1 232 ? -3.119 12.409 -1.111 1.00 97.38 232 LYS A C 1
ATOM 1864 O O . LYS A 1 232 ? -4.277 12.193 -1.454 1.00 97.38 232 LYS A O 1
ATOM 1869 N N . VAL A 1 233 ? -2.409 11.553 -0.397 1.00 97.31 233 VAL A N 1
ATOM 1870 C CA . VAL A 1 233 ? -2.857 10.230 0.056 1.00 97.31 233 VAL A CA 1
ATOM 1871 C C . VAL A 1 233 ? -2.523 10.069 1.530 1.00 97.31 233 VAL A C 1
ATOM 1873 O O . VAL A 1 233 ? -1.632 10.749 2.030 1.00 97.31 233 VAL A O 1
ATOM 1876 N N . ILE A 1 234 ? -3.205 9.178 2.242 1.00 96.44 234 ILE A N 1
ATOM 1877 C CA . ILE A 1 234 ? -2.844 8.884 3.634 1.00 96.44 234 ILE A CA 1
ATOM 1878 C C . ILE A 1 234 ? -1.736 7.824 3.607 1.00 96.44 234 ILE A C 1
ATOM 1880 O O . ILE A 1 234 ? -2.009 6.705 3.159 1.00 96.44 234 ILE A O 1
ATOM 1884 N N . PRO A 1 235 ? -0.507 8.117 4.073 1.00 95.94 235 PRO A N 1
ATOM 1885 C CA . PRO A 1 235 ? 0.542 7.106 4.141 1.00 95.94 235 PRO A CA 1
ATOM 1886 C C . PRO A 1 235 ? 0.107 5.936 5.021 1.00 95.94 235 PRO A C 1
ATOM 1888 O O . PRO A 1 235 ? -0.484 6.137 6.088 1.00 95.94 235 PRO A O 1
ATOM 1891 N N . TYR A 1 236 ? 0.431 4.709 4.615 1.00 93.19 236 TYR A N 1
ATOM 1892 C CA . TYR A 1 236 ? 0.072 3.530 5.400 1.00 93.19 236 TYR A CA 1
ATOM 1893 C C . TYR A 1 236 ? 0.700 3.559 6.798 1.00 93.19 236 TYR A C 1
ATOM 1895 O O . TYR A 1 236 ? 0.063 3.163 7.772 1.00 93.19 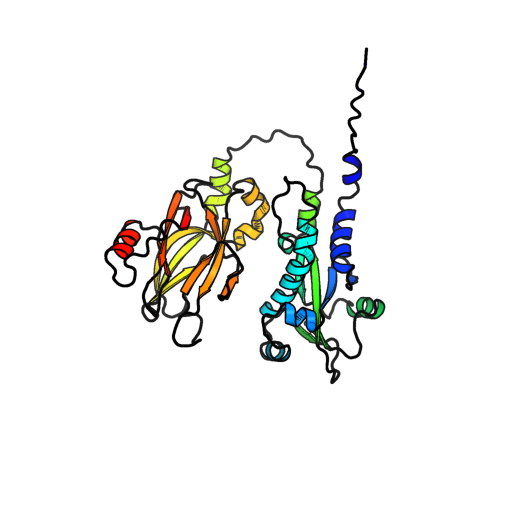236 TYR A O 1
ATOM 1903 N N . SER A 1 237 ? 1.908 4.119 6.927 1.00 89.12 237 SER A N 1
ATOM 1904 C CA . SER A 1 237 ? 2.556 4.359 8.219 1.00 89.12 237 SER A CA 1
ATOM 1905 C C . SER A 1 237 ? 1.667 5.195 9.143 1.00 89.12 237 SER A C 1
ATOM 1907 O O . SER A 1 237 ? 1.362 4.747 10.246 1.00 89.12 237 SER A O 1
ATOM 1909 N N . TYR A 1 238 ? 1.168 6.348 8.695 1.00 91.38 238 TYR A N 1
ATOM 1910 C CA . TYR A 1 238 ? 0.251 7.182 9.476 1.00 91.38 238 TYR A CA 1
ATOM 1911 C C . TYR A 1 238 ? -1.046 6.440 9.820 1.00 91.38 238 TYR A C 1
ATOM 1913 O O . TYR A 1 238 ? -1.484 6.452 10.975 1.00 91.38 238 TYR A O 1
ATOM 1921 N N . TYR A 1 239 ? -1.627 5.739 8.842 1.00 92.38 239 TYR A N 1
ATOM 1922 C CA . TYR A 1 239 ? -2.831 4.944 9.062 1.00 92.38 239 TYR A CA 1
ATOM 1923 C C . TYR A 1 239 ? -2.637 3.868 10.127 1.00 92.38 239 TYR A C 1
ATOM 1925 O O . TYR A 1 239 ? -3.471 3.738 11.014 1.00 92.38 239 TYR A O 1
ATOM 1933 N N . SER A 1 240 ? -1.527 3.134 10.088 1.00 88.12 240 SER A N 1
ATOM 1934 C CA . SER A 1 240 ? -1.236 2.068 11.050 1.00 88.12 240 SER A CA 1
ATOM 1935 C C . SER A 1 240 ? -1.146 2.573 12.500 1.00 88.12 240 SER A C 1
ATOM 1937 O O . SER A 1 240 ? -1.509 1.854 13.432 1.00 88.12 240 SER A O 1
ATOM 1939 N N . HIS A 1 241 ? -0.735 3.828 12.708 1.00 86.50 241 HIS A N 1
ATOM 1940 C CA . HIS A 1 241 ? -0.698 4.451 14.034 1.00 86.50 241 HIS A CA 1
ATOM 1941 C C . HIS A 1 241 ? -2.075 4.965 14.479 1.00 86.50 241 HIS A C 1
ATOM 1943 O O . HIS A 1 241 ? -2.382 4.900 15.664 1.00 86.50 241 HIS A O 1
ATOM 1949 N N . ASN A 1 242 ? -2.925 5.396 13.540 1.00 88.38 242 ASN A N 1
ATOM 1950 C CA . ASN A 1 242 ? -4.225 6.038 13.799 1.00 88.38 242 ASN A CA 1
ATOM 1951 C C . ASN A 1 242 ? -5.423 5.205 13.312 1.00 88.38 242 ASN A C 1
ATOM 1953 O O . ASN A 1 242 ? -6.495 5.732 12.998 1.00 88.38 242 ASN A O 1
ATOM 1957 N N . ARG A 1 243 ? -5.240 3.887 13.213 1.00 86.69 243 ARG A N 1
ATOM 1958 C CA . ARG A 1 243 ? -6.145 2.985 12.498 1.00 86.69 243 ARG A CA 1
ATOM 1959 C C . ARG A 1 243 ? -7.573 3.027 13.020 1.00 86.69 243 ARG A C 1
ATOM 1961 O O . ARG A 1 243 ? -8.492 3.088 12.211 1.00 86.69 243 ARG A O 1
ATOM 1968 N N . ALA A 1 244 ? -7.754 2.996 14.341 1.00 83.31 244 ALA A N 1
ATOM 1969 C CA . ALA A 1 244 ? -9.073 3.004 14.971 1.00 83.31 244 ALA A CA 1
ATOM 1970 C C . ALA A 1 244 ? -9.856 4.276 14.613 1.00 83.31 244 ALA A C 1
ATOM 1972 O O . ALA A 1 244 ? -10.989 4.194 14.143 1.00 83.31 244 ALA A O 1
ATOM 1973 N N . THR A 1 245 ? -9.215 5.441 14.735 1.00 87.12 245 THR A N 1
ATOM 1974 C CA . THR A 1 245 ? -9.804 6.737 14.378 1.00 87.12 245 THR A CA 1
ATOM 1975 C C . THR A 1 245 ? -10.165 6.793 12.897 1.00 87.12 245 THR A C 1
ATOM 1977 O O . THR A 1 245 ? -11.300 7.111 12.549 1.00 87.12 245 THR A O 1
ATOM 1980 N N . ILE A 1 246 ? -9.239 6.419 12.010 1.00 90.44 246 ILE A N 1
ATOM 1981 C CA . ILE A 1 246 ? -9.465 6.488 10.560 1.00 90.44 246 ILE A CA 1
ATOM 1982 C C . ILE A 1 246 ? -10.524 5.479 10.108 1.00 90.44 246 ILE A C 1
ATOM 1984 O O . ILE A 1 246 ? -11.360 5.824 9.280 1.00 90.44 246 ILE A O 1
ATOM 1988 N N . LYS A 1 247 ? -10.533 4.249 10.643 1.00 90.06 247 LYS A N 1
ATOM 1989 C CA . LYS A 1 247 ? -11.583 3.261 10.335 1.00 90.06 247 LYS A CA 1
ATOM 1990 C C . LYS A 1 247 ? -12.950 3.698 10.861 1.00 90.06 247 LYS A C 1
ATOM 1992 O O . LYS A 1 247 ? -13.939 3.405 10.205 1.00 90.06 247 LYS A O 1
ATOM 1997 N N . SER A 1 248 ? -13.005 4.380 12.004 1.00 88.19 248 SER A N 1
ATOM 1998 C CA . SER A 1 248 ? -14.255 4.917 12.554 1.00 88.19 248 SER A CA 1
ATOM 1999 C C . SER A 1 248 ? -14.825 6.031 11.671 1.00 88.19 248 SER A C 1
ATOM 2001 O O . SER A 1 248 ? -15.994 5.985 11.305 1.00 88.19 248 SER A O 1
ATOM 2003 N N . LEU A 1 249 ? -13.982 6.984 11.255 1.00 91.62 249 LEU A N 1
ATOM 2004 C CA . LEU A 1 249 ? -14.400 8.118 10.423 1.00 91.62 249 LEU A CA 1
ATOM 2005 C C . LEU A 1 249 ? -14.628 7.735 8.956 1.00 91.62 249 LEU A C 1
ATOM 2007 O O . LEU A 1 249 ? -15.556 8.211 8.317 1.00 91.62 249 LEU A O 1
ATOM 2011 N N . CYS A 1 250 ? -13.763 6.898 8.387 1.00 94.62 250 CYS A N 1
ATOM 2012 C CA . CYS A 1 250 ? -13.762 6.589 6.961 1.00 94.62 250 CYS A CA 1
ATOM 2013 C C . CYS A 1 250 ? -13.565 5.081 6.695 1.00 94.62 250 CYS A C 1
ATOM 2015 O O . CYS A 1 250 ? -12.576 4.678 6.072 1.00 94.62 250 CYS A O 1
ATOM 2017 N N . PRO A 1 251 ? -14.523 4.223 7.108 1.00 94.81 251 PRO A N 1
ATOM 2018 C CA . PRO A 1 251 ? -14.397 2.761 7.052 1.00 94.81 251 PRO A CA 1
ATOM 2019 C C . PRO A 1 251 ? -14.213 2.167 5.648 1.00 94.81 251 PRO A C 1
ATOM 2021 O O . PRO A 1 251 ? -13.752 1.035 5.526 1.00 94.81 251 PRO A O 1
ATOM 2024 N N . LYS A 1 252 ? -14.577 2.891 4.582 1.00 93.94 252 LYS A N 1
ATOM 2025 C CA . LYS A 1 252 ? -14.491 2.410 3.189 1.00 93.94 252 LYS A CA 1
ATOM 2026 C C . LYS A 1 252 ? -13.202 2.830 2.476 1.00 93.94 252 LYS A C 1
ATOM 2028 O O . LYS A 1 252 ? -13.060 2.555 1.281 1.00 93.94 252 LYS A O 1
ATOM 2033 N N . LEU A 1 253 ? -12.272 3.500 3.164 1.00 95.81 253 LEU A N 1
ATOM 2034 C CA . LEU A 1 253 ? -10.942 3.727 2.603 1.00 95.81 253 LEU A CA 1
ATOM 2035 C C . LEU A 1 253 ? -10.253 2.385 2.370 1.00 95.81 253 LEU A C 1
ATOM 2037 O O . LEU A 1 253 ? -10.383 1.449 3.156 1.00 95.81 253 LEU A O 1
ATOM 2041 N N . SER A 1 254 ? -9.550 2.288 1.251 1.00 96.19 254 SER A N 1
ATOM 2042 C CA . SER A 1 254 ? -8.916 1.053 0.802 1.00 96.19 254 SER A CA 1
ATOM 2043 C C . SER A 1 254 ? -7.407 1.222 0.787 1.00 96.19 254 SER A C 1
ATOM 2045 O O . SER A 1 254 ? -6.903 2.262 0.363 1.00 96.19 254 SER A O 1
ATOM 2047 N N . VAL A 1 255 ? -6.702 0.185 1.231 1.00 95.75 255 VAL A N 1
ATOM 2048 C CA . VAL A 1 255 ? -5.245 0.106 1.150 1.00 95.75 255 VAL A CA 1
ATOM 2049 C C . VAL A 1 255 ? -4.840 -0.215 -0.287 1.00 95.75 255 VAL A C 1
ATOM 2051 O O . VAL A 1 255 ? -5.437 -1.080 -0.930 1.00 95.75 255 VAL A O 1
ATOM 2054 N N . LEU A 1 256 ? -3.828 0.490 -0.779 1.00 95.69 256 LEU A N 1
ATOM 2055 C CA . LEU A 1 256 ? -3.099 0.161 -1.993 1.00 95.69 256 LEU A CA 1
ATOM 2056 C C . LEU A 1 256 ? -1.694 -0.306 -1.638 1.00 95.69 256 LEU A C 1
ATOM 2058 O O . LEU A 1 256 ? -0.997 0.323 -0.836 1.00 95.69 256 LEU A O 1
ATOM 2062 N N . TYR A 1 257 ? -1.298 -1.399 -2.273 1.00 92.69 257 TYR A N 1
ATOM 2063 C CA . TYR A 1 257 ? 0.013 -2.013 -2.167 1.00 92.69 257 TYR A CA 1
ATOM 2064 C C . TYR A 1 257 ? 0.896 -1.536 -3.311 1.00 92.69 257 TYR A C 1
ATOM 2066 O O . TYR A 1 257 ? 0.424 -1.361 -4.438 1.00 92.69 257 TYR A O 1
ATOM 2074 N N . GLU A 1 258 ? 2.169 -1.321 -3.010 1.00 92.19 258 GLU A N 1
ATOM 2075 C CA . GLU A 1 258 ? 3.186 -0.970 -3.993 1.00 92.19 258 GLU A CA 1
ATOM 2076 C C . GLU A 1 258 ? 3.792 -2.241 -4.574 1.00 92.19 258 GLU A C 1
ATOM 2078 O O . GLU A 1 258 ? 4.383 -3.043 -3.850 1.00 92.19 258 GLU A O 1
ATOM 2083 N N . ILE A 1 259 ? 3.671 -2.409 -5.887 1.00 89.38 259 ILE A N 1
ATOM 2084 C CA . ILE A 1 259 ? 4.195 -3.571 -6.589 1.00 89.38 259 ILE A CA 1
ATOM 2085 C C . ILE A 1 259 ? 5.221 -3.125 -7.624 1.00 89.38 259 ILE A C 1
ATOM 2087 O O . ILE A 1 259 ? 4.995 -2.173 -8.374 1.00 89.38 259 ILE A O 1
ATOM 2091 N N . PHE A 1 260 ? 6.338 -3.846 -7.681 1.00 86.69 260 PHE A N 1
ATOM 2092 C CA . PHE A 1 260 ? 7.375 -3.658 -8.681 1.00 86.69 260 PHE A CA 1
ATOM 2093 C C . PHE A 1 260 ? 7.414 -4.814 -9.674 1.00 86.69 260 PHE A C 1
ATOM 2095 O O . PHE A 1 260 ? 7.778 -5.937 -9.325 1.00 86.69 260 PHE A O 1
ATOM 2102 N N . GLN A 1 261 ? 7.111 -4.516 -10.935 1.00 82.00 261 GLN A N 1
ATOM 2103 C CA . GLN A 1 261 ? 7.201 -5.473 -12.031 1.00 82.00 261 GLN A CA 1
ATOM 2104 C C . GLN A 1 261 ? 8.569 -5.433 -12.702 1.00 82.00 261 GLN A C 1
ATOM 2106 O O . GLN A 1 261 ? 9.058 -4.367 -13.086 1.00 82.00 261 GLN A O 1
ATOM 2111 N N . THR A 1 262 ? 9.156 -6.603 -12.929 1.00 74.06 262 THR A N 1
ATOM 2112 C CA . THR A 1 262 ? 10.523 -6.760 -13.445 1.00 74.06 262 THR A CA 1
ATOM 2113 C C . THR A 1 262 ? 10.605 -6.941 -14.970 1.00 74.06 262 THR A C 1
ATOM 2115 O O . THR A 1 262 ? 11.631 -7.399 -15.468 1.00 74.06 262 THR A O 1
ATOM 2118 N N . TYR A 1 263 ? 9.570 -6.575 -15.746 1.00 60.75 263 TYR A N 1
ATOM 2119 C CA . TYR A 1 263 ? 9.591 -6.714 -17.214 1.00 60.75 263 TYR A CA 1
ATOM 2120 C C . TYR A 1 263 ? 10.766 -5.943 -17.852 1.00 60.75 263 TYR A C 1
ATOM 2122 O O . TYR A 1 263 ? 10.762 -4.713 -17.884 1.00 60.75 263 TYR A O 1
ATOM 2130 N N . GLY A 1 264 ? 11.750 -6.655 -18.415 1.00 54.34 264 GLY A N 1
ATOM 2131 C CA . GLY A 1 264 ? 12.827 -6.051 -19.211 1.00 54.34 264 GLY A CA 1
ATOM 2132 C C . GLY A 1 264 ? 14.190 -6.736 -19.086 1.00 54.34 264 GLY A C 1
ATOM 2133 O O . GLY A 1 264 ? 14.398 -7.605 -18.247 1.00 54.34 264 GLY A O 1
ATOM 2134 N N . ILE A 1 265 ? 15.116 -6.358 -19.978 1.00 44.84 265 ILE A N 1
ATOM 2135 C CA . ILE A 1 265 ? 16.433 -6.980 -20.209 1.00 44.84 265 ILE A CA 1
ATOM 2136 C C . ILE A 1 265 ? 17.308 -6.915 -18.945 1.00 44.84 265 ILE A C 1
ATOM 2138 O O . ILE A 1 265 ? 18.075 -5.977 -18.733 1.00 44.84 265 ILE A O 1
ATOM 2142 N N . GLY A 1 266 ? 17.228 -7.971 -18.140 1.00 50.31 266 GLY A N 1
ATOM 2143 C CA . GLY A 1 266 ? 18.135 -8.249 -17.036 1.00 50.31 266 GLY A CA 1
ATOM 2144 C C . GLY A 1 266 ? 17.712 -7.624 -15.710 1.00 50.31 266 GLY A C 1
ATOM 2145 O O . GLY A 1 266 ? 17.322 -6.466 -15.618 1.00 50.31 266 GLY A O 1
ATOM 2146 N N . SER A 1 267 ? 17.895 -8.407 -14.656 1.00 51.56 267 SER A N 1
ATOM 2147 C CA . SER A 1 267 ? 17.742 -8.121 -13.226 1.00 51.56 267 SER A CA 1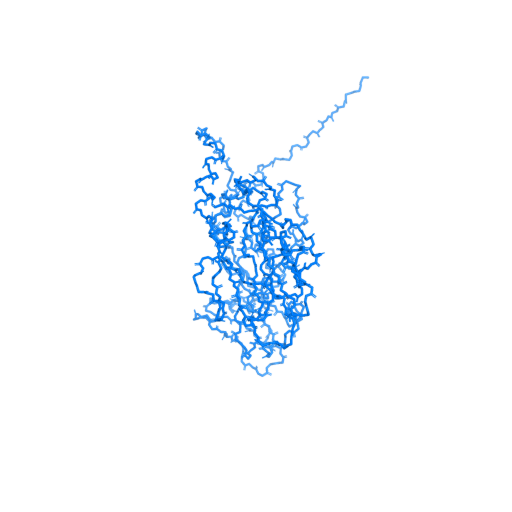
ATOM 2148 C C . SER A 1 267 ? 18.646 -6.993 -12.686 1.00 51.56 267 SER A C 1
ATOM 2150 O O . SER A 1 267 ? 19.053 -7.019 -11.526 1.00 51.56 267 SER A O 1
ATOM 2152 N N . ARG A 1 268 ? 18.974 -5.968 -13.488 1.00 52.19 268 ARG A N 1
ATOM 2153 C CA . ARG A 1 268 ? 19.900 -4.866 -13.161 1.00 52.19 268 ARG A CA 1
ATOM 2154 C C . ARG A 1 268 ? 19.286 -3.806 -12.224 1.00 52.19 268 ARG A C 1
ATOM 2156 O O . ARG A 1 268 ? 19.510 -2.610 -12.397 1.00 52.19 268 ARG A O 1
ATOM 2163 N N . GLY A 1 269 ? 18.562 -4.270 -11.204 1.00 60.25 269 GLY A N 1
ATOM 2164 C CA . GLY A 1 269 ? 18.090 -3.521 -10.037 1.00 60.25 269 GLY A CA 1
ATOM 2165 C C . GLY A 1 269 ? 16.806 -2.700 -10.216 1.00 60.25 269 GLY A C 1
ATOM 2166 O O . GLY A 1 269 ? 16.461 -2.299 -11.325 1.00 60.25 269 GLY A O 1
ATOM 2167 N N . LYS A 1 270 ? 16.161 -2.401 -9.073 1.00 63.16 270 LYS A N 1
ATOM 2168 C CA . LYS A 1 270 ? 15.456 -1.145 -8.720 1.00 63.16 270 LYS A CA 1
ATOM 2169 C C . LYS A 1 270 ? 14.897 -0.313 -9.883 1.00 63.16 270 LYS A C 1
ATOM 2171 O O . LYS A 1 270 ? 13.702 -0.177 -10.107 1.00 63.16 270 LYS A O 1
ATOM 2176 N N . LEU A 1 271 ? 15.840 0.333 -10.559 1.00 64.81 271 LEU A N 1
ATOM 2177 C CA . LEU A 1 271 ? 15.635 1.487 -11.425 1.00 64.81 271 LEU A CA 1
ATOM 2178 C C . LEU A 1 271 ? 14.914 1.164 -12.739 1.00 64.81 271 LEU A C 1
ATOM 2180 O O . LEU A 1 271 ? 14.398 2.085 -13.366 1.00 64.81 271 LEU A O 1
ATOM 2184 N N . TRP A 1 272 ? 14.869 -0.112 -13.130 1.00 72.38 272 TRP A N 1
ATOM 2185 C CA . TRP A 1 272 ? 14.231 -0.584 -14.364 1.00 72.38 272 TRP A CA 1
ATOM 2186 C C . TRP A 1 272 ? 12.824 -1.146 -14.148 1.00 72.38 272 TRP A C 1
ATOM 2188 O O . TRP A 1 272 ? 12.170 -1.541 -15.113 1.00 72.38 272 TRP A O 1
ATOM 2198 N N . TRP A 1 273 ? 12.374 -1.233 -12.895 1.00 81.12 273 TRP A N 1
ATOM 2199 C CA . TRP A 1 273 ? 11.114 -1.883 -12.557 1.00 81.12 273 TRP A CA 1
ATOM 2200 C C . TRP A 1 273 ? 9.944 -0.923 -12.736 1.00 81.12 273 TRP A C 1
ATOM 2202 O O . TRP A 1 273 ? 10.036 0.254 -12.392 1.00 81.12 273 TRP A O 1
ATOM 2212 N N . ASN A 1 274 ? 8.829 -1.440 -13.247 1.00 86.81 274 ASN A N 1
ATOM 2213 C CA . ASN A 1 274 ? 7.580 -0.688 -13.237 1.00 86.81 274 ASN A CA 1
ATOM 2214 C C . ASN A 1 274 ? 7.030 -0.663 -11.836 1.00 86.81 274 ASN A C 1
ATOM 2216 O O . ASN A 1 274 ? 6.842 -1.721 -11.242 1.00 86.81 274 ASN A O 1
ATOM 2220 N N . GLN A 1 275 ? 6.697 0.520 -11.354 1.00 90.75 275 GLN A N 1
ATOM 2221 C CA . GLN A 1 275 ? 5.907 0.642 -10.151 1.00 90.75 275 GLN A CA 1
ATOM 2222 C C . GLN A 1 275 ? 4.431 0.750 -10.526 1.00 90.75 275 GLN A C 1
ATOM 2224 O O . GLN A 1 275 ? 4.035 1.608 -11.321 1.00 90.75 275 GLN A O 1
ATOM 2229 N N . TYR A 1 276 ? 3.609 -0.103 -9.929 1.00 91.44 276 TYR A N 1
ATOM 2230 C CA . TYR A 1 276 ? 2.161 -0.016 -10.027 1.00 91.44 276 TYR A CA 1
ATOM 2231 C C . TYR A 1 276 ? 1.506 -0.271 -8.671 1.00 91.44 276 TYR A C 1
ATOM 2233 O O . TYR A 1 276 ? 2.129 -0.768 -7.733 1.00 91.44 276 TYR A O 1
ATOM 2241 N N . PHE A 1 277 ? 0.234 0.104 -8.564 1.00 94.06 277 PHE A N 1
ATOM 2242 C CA . PHE A 1 277 ? -0.548 -0.063 -7.348 1.00 94.06 277 PHE A CA 1
ATOM 2243 C C . PHE A 1 277 ? -1.553 -1.198 -7.492 1.00 94.06 277 PHE A C 1
ATOM 2245 O O . PHE A 1 277 ? -2.268 -1.284 -8.493 1.00 94.06 277 PHE A O 1
ATOM 2252 N N . SER A 1 278 ? -1.631 -2.037 -6.462 1.00 91.88 278 SER A N 1
ATOM 2253 C CA . SER A 1 278 ? -2.546 -3.173 -6.389 1.00 91.88 278 SER A CA 1
ATOM 2254 C C . SER A 1 278 ? -3.473 -3.059 -5.182 1.00 91.88 278 SER A C 1
ATOM 2256 O O . SER A 1 278 ? -3.090 -2.560 -4.128 1.00 91.88 278 SER A O 1
ATOM 2258 N N . TRP A 1 279 ? -4.697 -3.568 -5.320 1.00 91.50 279 TRP A N 1
ATOM 2259 C CA . TRP A 1 279 ? -5.632 -3.744 -4.201 1.00 91.50 279 TRP A CA 1
ATOM 2260 C C . TRP A 1 279 ? -5.346 -5.000 -3.373 1.00 91.50 279 TRP A C 1
ATOM 2262 O O . TRP A 1 279 ? -5.976 -5.198 -2.338 1.00 91.50 279 TRP A O 1
ATOM 2272 N N . GLN A 1 280 ? -4.454 -5.866 -3.855 1.00 86.25 280 GLN A N 1
ATOM 2273 C CA . GLN A 1 280 ? -4.108 -7.138 -3.234 1.00 86.25 280 GLN A CA 1
ATOM 2274 C C . GLN A 1 280 ? -2.600 -7.203 -2.958 1.00 86.25 280 GLN A C 1
ATOM 2276 O O . GLN A 1 280 ? -1.819 -6.785 -3.818 1.00 86.25 280 GLN A O 1
ATOM 2281 N N . PRO A 1 281 ? -2.188 -7.765 -1.807 1.00 76.06 281 PRO A N 1
ATOM 2282 C CA . PRO A 1 281 ? -0.777 -7.965 -1.481 1.00 76.06 281 PRO A CA 1
ATOM 2283 C C . PRO A 1 281 ? -0.124 -9.082 -2.313 1.00 76.06 281 PRO A C 1
ATOM 2285 O O . PRO A 1 281 ? 1.087 -9.099 -2.499 1.00 76.06 281 PRO A O 1
ATOM 2288 N N . SER A 1 282 ? -0.891 -10.041 -2.824 1.00 59.22 282 SER A N 1
ATOM 2289 C CA . SER A 1 282 ? -0.346 -11.185 -3.554 1.00 59.22 282 SER A CA 1
ATOM 2290 C C . SER A 1 282 ? -0.209 -10.867 -5.045 1.00 59.22 282 SER A C 1
ATOM 2292 O O . SER A 1 282 ? -1.175 -10.995 -5.799 1.00 59.22 282 SER A O 1
ATOM 2294 N N . SER A 1 283 ? 0.985 -10.466 -5.476 1.00 60.88 283 SER A N 1
ATOM 2295 C CA . SER A 1 283 ? 1.382 -10.474 -6.887 1.00 60.88 283 SER A CA 1
ATOM 2296 C C . SER A 1 283 ? 2.603 -11.389 -7.043 1.00 60.88 283 SER A C 1
ATOM 2298 O O . SER A 1 283 ? 3.414 -11.439 -6.121 1.00 60.88 283 SER A O 1
ATOM 2300 N N . PRO A 1 284 ? 2.768 -12.121 -8.164 1.00 60.38 284 PRO A N 1
ATOM 2301 C CA . PRO A 1 284 ? 4.039 -12.786 -8.486 1.00 60.38 284 PRO A CA 1
ATOM 2302 C C . PRO A 1 284 ? 5.206 -11.793 -8.644 1.00 60.38 284 PRO A C 1
ATOM 2304 O O . PRO A 1 284 ? 6.367 -12.192 -8.674 1.00 60.38 284 PRO A O 1
ATOM 2307 N N . ASP A 1 285 ? 4.891 -10.504 -8.760 1.00 66.69 285 ASP A N 1
ATOM 2308 C CA . ASP A 1 285 ? 5.837 -9.400 -8.778 1.00 66.69 285 ASP A CA 1
ATOM 2309 C C . ASP A 1 285 ? 6.300 -9.008 -7.363 1.00 66.69 285 ASP A C 1
ATOM 2311 O O . ASP A 1 285 ? 5.689 -9.361 -6.354 1.00 66.69 285 ASP A O 1
ATOM 2315 N N . LEU A 1 286 ? 7.376 -8.223 -7.274 1.00 74.62 286 LEU A N 1
ATOM 2316 C CA . LEU A 1 286 ? 7.961 -7.829 -5.993 1.00 74.62 286 LEU A CA 1
ATOM 2317 C C . LEU A 1 286 ? 7.041 -6.847 -5.261 1.00 74.62 286 LEU A C 1
ATOM 2319 O O . LEU A 1 286 ? 6.986 -5.661 -5.588 1.00 74.62 286 LEU A O 1
ATOM 2323 N N . ASN A 1 287 ? 6.326 -7.349 -4.257 1.00 79.56 287 ASN A N 1
ATOM 2324 C CA . ASN A 1 287 ? 5.490 -6.542 -3.381 1.00 79.56 287 ASN A CA 1
ATOM 2325 C C . ASN A 1 287 ? 6.353 -5.826 -2.329 1.00 79.56 287 ASN A C 1
ATOM 2327 O O . ASN A 1 287 ? 7.059 -6.469 -1.555 1.00 79.56 287 ASN A O 1
ATOM 2331 N N . ASN A 1 288 ? 6.279 -4.496 -2.287 1.00 81.88 288 ASN A N 1
ATOM 2332 C CA . ASN A 1 288 ? 6.972 -3.664 -1.298 1.00 81.88 288 ASN A CA 1
ATOM 2333 C C . ASN A 1 288 ? 6.089 -3.328 -0.077 1.00 81.88 288 ASN A C 1
ATOM 2335 O O . ASN A 1 288 ? 6.488 -2.564 0.799 1.00 81.88 288 ASN A O 1
ATOM 2339 N N . GLY A 1 289 ? 4.893 -3.912 -0.012 1.00 87.31 289 GLY A N 1
ATOM 2340 C CA . GLY A 1 289 ? 3.954 -3.814 1.094 1.00 87.31 289 GLY A CA 1
ATOM 2341 C C . GLY A 1 289 ? 2.844 -2.788 0.875 1.00 87.31 289 GLY A C 1
ATOM 2342 O O . GLY A 1 289 ? 2.667 -2.204 -0.197 1.00 87.31 289 GLY A O 1
ATOM 2343 N N . ALA A 1 290 ? 2.047 -2.602 1.927 1.00 90.69 290 ALA A N 1
ATOM 2344 C CA . ALA A 1 290 ? 0.993 -1.601 1.960 1.00 90.69 290 ALA A CA 1
ATOM 2345 C C . ALA A 1 290 ? 1.605 -0.195 1.937 1.00 90.69 290 ALA A C 1
ATOM 2347 O O . ALA A 1 290 ? 2.394 0.171 2.808 1.00 90.69 290 ALA A O 1
ATOM 2348 N N . MET A 1 291 ? 1.220 0.601 0.944 1.00 93.81 291 MET A N 1
ATOM 2349 C CA . MET A 1 291 ? 1.807 1.913 0.699 1.00 93.81 291 MET A CA 1
ATOM 2350 C C . MET A 1 291 ? 0.910 3.025 1.237 1.00 93.81 291 MET A C 1
ATOM 2352 O O . MET A 1 291 ? 1.346 3.859 2.031 1.00 93.81 291 MET A O 1
ATOM 2356 N N . MET A 1 292 ? -0.362 3.044 0.841 1.00 96.81 292 MET A N 1
ATOM 2357 C CA . MET A 1 292 ? -1.238 4.192 1.089 1.00 96.81 292 MET A CA 1
ATOM 2358 C C . MET A 1 292 ? -2.708 3.814 1.205 1.00 96.81 292 MET A C 1
ATOM 2360 O O . MET A 1 292 ? -3.122 2.765 0.717 1.00 96.81 292 MET A O 1
ATOM 2364 N N . LEU A 1 293 ? -3.506 4.692 1.817 1.00 97.50 293 LEU A N 1
ATOM 2365 C CA . LEU A 1 293 ? -4.964 4.629 1.755 1.00 97.50 293 LEU A CA 1
ATOM 2366 C C . LEU A 1 293 ? -5.502 5.655 0.769 1.00 97.50 293 LEU A C 1
ATOM 2368 O O . LEU A 1 293 ? -5.086 6.817 0.747 1.00 97.50 293 LEU A O 1
ATOM 2372 N N . VAL A 1 294 ? -6.484 5.205 -0.002 1.00 97.88 294 VAL A N 1
ATOM 2373 C CA . VAL A 1 294 ? -7.189 5.989 -1.016 1.00 97.88 294 VAL A CA 1
ATOM 2374 C C . VAL A 1 294 ? -8.682 5.673 -0.986 1.00 97.88 294 VAL A C 1
ATOM 2376 O O . VAL A 1 294 ? -9.127 4.715 -0.344 1.00 97.88 294 VAL A O 1
ATOM 2379 N N . SER A 1 295 ? -9.468 6.456 -1.721 1.00 97.69 295 SER A N 1
ATOM 2380 C CA . SER A 1 295 ? -10.883 6.167 -1.927 1.00 97.69 295 SER A CA 1
ATOM 2381 C C . SER A 1 295 ? -11.132 5.507 -3.282 1.00 97.69 295 SER A C 1
ATOM 2383 O O . SER A 1 295 ? -10.581 5.915 -4.299 1.00 97.69 295 SER A O 1
ATOM 2385 N N . LYS A 1 296 ? -12.035 4.523 -3.326 1.00 96.81 296 LYS A N 1
ATOM 2386 C CA . LYS A 1 296 ? -12.581 3.986 -4.588 1.00 96.81 296 LYS A CA 1
ATOM 2387 C C . LYS A 1 296 ? -13.730 4.832 -5.147 1.00 96.81 296 LYS A C 1
ATOM 2389 O O . LYS A 1 296 ? -14.127 4.648 -6.291 1.00 96.81 296 LYS A O 1
ATOM 2394 N N . GLN A 1 297 ? -14.285 5.734 -4.339 1.00 96.94 297 GLN A N 1
ATOM 2395 C CA . GLN A 1 297 ? -15.479 6.518 -4.654 1.00 96.94 297 GLN A CA 1
ATOM 2396 C C . GLN A 1 297 ? -15.169 8.014 -4.600 1.00 96.94 297 GLN A C 1
ATOM 2398 O O . GLN A 1 297 ? -14.604 8.504 -3.619 1.00 96.94 297 GLN A O 1
ATOM 2403 N N . LYS A 1 298 ? -15.584 8.752 -5.632 1.00 97.62 298 LYS A N 1
ATOM 2404 C CA . LYS A 1 298 ? -15.439 10.209 -5.671 1.00 97.62 298 LYS A CA 1
ATOM 2405 C C . LYS A 1 298 ? -16.164 10.854 -4.486 1.00 97.62 298 LYS A C 1
ATOM 2407 O O . LYS A 1 298 ? -17.331 10.561 -4.244 1.00 97.62 298 LYS A O 1
ATOM 2412 N N . GLY A 1 299 ? -15.474 11.735 -3.773 1.00 95.75 299 GLY A N 1
ATOM 2413 C CA . GLY A 1 299 ? -15.999 12.529 -2.661 1.00 95.75 299 GLY A CA 1
ATOM 2414 C C . GLY A 1 299 ? -16.080 11.813 -1.324 1.00 95.75 299 GLY A C 1
ATOM 2415 O O . GLY A 1 299 ? -16.250 12.469 -0.296 1.00 95.75 299 GLY A O 1
ATOM 2416 N N . TYR A 1 300 ? -15.887 10.495 -1.293 1.00 96.19 300 TYR A N 1
ATOM 2417 C CA . TYR A 1 300 ? -15.866 9.768 -0.034 1.00 96.19 300 TYR A CA 1
ATOM 2418 C C . TYR A 1 300 ? -14.672 10.205 0.825 1.00 96.19 300 TYR A C 1
ATOM 2420 O O . TYR A 1 300 ? -13.540 10.267 0.343 1.00 96.19 300 TYR A O 1
ATOM 2428 N N . CYS A 1 301 ? -14.936 10.532 2.094 1.00 94.88 301 CYS A N 1
ATOM 2429 C CA . CYS A 1 301 ? -13.946 11.076 3.029 1.00 94.88 301 CYS A CA 1
ATOM 2430 C C . CYS A 1 301 ? -13.220 12.338 2.498 1.00 94.88 301 CYS A C 1
ATOM 2432 O O . CYS A 1 301 ? -12.085 12.622 2.873 1.00 94.88 301 CYS A O 1
ATOM 2434 N N . GLY A 1 302 ? -13.841 13.089 1.577 1.00 93.88 302 GLY A N 1
ATOM 2435 C CA . GLY A 1 302 ? -13.249 14.276 0.947 1.00 93.88 302 GLY A CA 1
ATOM 2436 C C . GLY A 1 302 ? -12.294 13.998 -0.225 1.00 93.88 302 GLY A C 1
ATOM 2437 O O . GLY A 1 302 ? -11.834 14.950 -0.857 1.00 93.88 302 GLY A O 1
ATOM 2438 N N . ALA A 1 303 ? -12.025 12.734 -0.568 1.00 97.19 303 ALA A N 1
ATOM 2439 C CA . ALA A 1 303 ? -11.171 12.369 -1.698 1.00 97.19 303 ALA A CA 1
ATOM 2440 C C . ALA A 1 303 ? -11.909 12.584 -3.033 1.00 97.19 303 ALA A C 1
ATOM 2442 O O . ALA A 1 303 ? -12.708 11.754 -3.469 1.00 97.19 303 ALA A O 1
ATOM 2443 N N . ASN A 1 304 ? -11.669 13.721 -3.686 1.00 97.56 304 ASN A N 1
ATOM 2444 C CA . ASN A 1 304 ? -12.418 14.162 -4.869 1.00 97.56 304 ASN A CA 1
ATOM 2445 C C . ASN A 1 304 ? -11.621 14.128 -6.176 1.00 97.56 304 ASN A C 1
ATOM 2447 O O . ASN A 1 304 ? -12.221 14.186 -7.257 1.00 97.56 304 ASN A O 1
ATOM 2451 N N . LYS A 1 305 ? -10.292 14.028 -6.101 1.00 98.19 305 LYS A N 1
ATOM 2452 C CA . LYS A 1 305 ? -9.417 14.100 -7.269 1.00 98.19 305 LYS A CA 1
ATOM 2453 C C . LYS A 1 305 ? -9.246 12.716 -7.880 1.00 98.19 305 LYS A C 1
ATOM 2455 O O . LYS A 1 305 ? -8.778 11.805 -7.208 1.00 98.19 305 LYS A O 1
ATOM 2460 N N . ALA A 1 306 ? -9.636 12.547 -9.140 1.00 98.38 306 ALA A N 1
ATOM 2461 C CA . ALA A 1 306 ? -9.457 11.282 -9.845 1.00 98.38 306 ALA A CA 1
ATOM 2462 C C . ALA A 1 306 ? -7.973 11.024 -10.134 1.00 98.38 306 ALA A C 1
ATOM 2464 O O . ALA A 1 306 ? -7.271 11.924 -10.593 1.00 98.38 306 ALA A O 1
ATOM 2465 N N . MET A 1 307 ? -7.528 9.791 -9.903 1.00 98.31 307 MET A N 1
ATOM 2466 C CA . MET A 1 307 ? -6.240 9.276 -10.343 1.00 98.31 307 MET A CA 1
ATOM 2467 C C . MET A 1 307 ? -6.461 8.346 -11.535 1.00 98.31 307 MET A C 1
ATOM 2469 O O . MET A 1 307 ? -7.017 7.256 -11.392 1.00 98.31 307 MET A O 1
ATOM 2473 N N . TYR A 1 308 ? -6.027 8.773 -12.711 1.00 97.62 308 TYR A N 1
ATOM 2474 C CA . TYR A 1 308 ? -6.090 7.996 -13.940 1.00 97.62 308 TYR A CA 1
ATOM 2475 C C . TYR A 1 308 ? -4.886 7.070 -14.046 1.00 97.62 308 TYR A C 1
ATOM 2477 O O . TYR A 1 308 ? -3.773 7.484 -13.733 1.00 97.62 308 TYR A O 1
ATOM 2485 N N . TYR A 1 309 ? -5.103 5.841 -14.507 1.00 95.38 309 TYR A N 1
ATOM 2486 C CA . TYR A 1 309 ? -4.044 4.860 -14.736 1.00 95.38 309 TYR A CA 1
ATOM 2487 C C . TYR A 1 309 ? -3.759 4.702 -16.230 1.00 95.38 309 TYR A C 1
ATOM 2489 O O . TYR A 1 309 ? -4.674 4.561 -17.046 1.00 95.38 309 TYR A O 1
ATOM 2497 N N . VAL A 1 310 ? -2.478 4.701 -16.581 1.00 93.69 310 VAL A N 1
ATOM 2498 C CA . VAL A 1 310 ? -1.965 4.536 -17.937 1.00 93.69 310 VAL A CA 1
ATOM 2499 C C . VAL A 1 310 ? -0.960 3.389 -17.945 1.00 93.69 310 VAL A C 1
ATOM 2501 O O . VAL A 1 310 ? -0.008 3.365 -17.167 1.00 93.69 310 VAL A O 1
ATOM 2504 N N . LEU A 1 311 ? -1.173 2.440 -18.855 1.00 89.94 311 LEU A N 1
ATOM 2505 C CA . LEU A 1 311 ? -0.274 1.316 -19.103 1.00 89.94 311 LEU A CA 1
ATOM 2506 C C . LEU A 1 311 ? 0.341 1.466 -20.496 1.00 89.94 311 LEU A C 1
ATOM 2508 O O . LEU A 1 311 ? -0.377 1.698 -21.471 1.00 89.94 311 LEU A O 1
ATOM 2512 N N . SER A 1 312 ? 1.658 1.346 -20.605 1.00 87.19 312 SER A N 1
ATOM 2513 C CA . SER A 1 312 ? 2.350 1.332 -21.890 1.00 87.19 312 SER A CA 1
ATOM 2514 C C . SER A 1 312 ? 2.165 -0.002 -22.603 1.00 87.19 312 SER A C 1
ATOM 2516 O O . SER A 1 312 ? 2.139 -1.060 -21.980 1.00 87.19 312 SER A O 1
ATOM 2518 N N . LYS A 1 313 ? 2.104 0.049 -23.933 1.00 82.12 313 LYS A N 1
ATOM 2519 C CA . LYS A 1 313 ? 2.202 -1.122 -24.816 1.00 82.12 313 LYS A CA 1
ATOM 2520 C C . LYS A 1 313 ? 3.635 -1.391 -25.281 1.00 82.12 313 LYS A C 1
ATOM 2522 O O . LYS A 1 313 ? 3.862 -2.340 -26.028 1.00 82.12 313 LYS A O 1
ATOM 2527 N N . ALA A 1 314 ? 4.592 -0.539 -24.911 1.00 74.75 314 ALA A N 1
ATOM 2528 C CA . ALA A 1 314 ? 5.974 -0.688 -25.338 1.00 74.75 314 ALA A CA 1
ATOM 2529 C C . ALA A 1 314 ? 6.608 -1.967 -24.748 1.00 74.75 314 ALA A C 1
ATOM 2531 O O . ALA A 1 314 ? 6.243 -2.370 -23.646 1.00 74.75 314 ALA A O 1
ATOM 2532 N N . PRO A 1 315 ? 7.606 -2.577 -25.417 1.00 68.44 315 PRO A N 1
ATOM 2533 C CA . PRO A 1 315 ? 8.305 -3.762 -24.903 1.00 68.44 315 PRO A CA 1
ATOM 2534 C C . PRO A 1 315 ? 9.007 -3.527 -23.559 1.00 68.44 315 PRO A C 1
ATOM 2536 O O . PRO A 1 315 ? 9.127 -4.435 -22.745 1.00 68.44 315 PRO A O 1
ATOM 2539 N N . TYR A 1 316 ? 9.446 -2.292 -23.314 1.00 70.56 316 TYR A N 1
ATOM 2540 C CA . TYR A 1 316 ? 10.030 -1.847 -22.047 1.00 70.56 316 TYR A CA 1
ATOM 2541 C C . TYR A 1 316 ? 8.969 -1.315 -21.083 1.00 70.56 316 TYR A C 1
ATOM 2543 O O . TYR A 1 316 ? 9.308 -0.492 -20.244 1.00 70.56 316 TYR A O 1
ATOM 2551 N N . GLY A 1 317 ? 7.702 -1.699 -21.279 1.00 75.50 317 GLY A N 1
ATOM 2552 C CA . GLY A 1 317 ? 6.493 -0.970 -20.895 1.00 75.50 317 GLY A CA 1
ATOM 2553 C C . GLY A 1 317 ? 6.590 -0.223 -19.579 1.00 75.50 317 GLY A C 1
ATOM 2554 O O . GLY A 1 317 ? 7.103 -0.768 -18.619 1.00 75.50 317 GLY A O 1
ATOM 2555 N N . ASP A 1 318 ? 6.122 1.014 -19.553 1.00 87.25 318 ASP A N 1
ATOM 2556 C CA . ASP A 1 318 ? 5.996 1.856 -18.366 1.00 87.25 318 ASP A CA 1
ATOM 2557 C C . ASP A 1 318 ? 4.548 1.860 -17.856 1.00 87.25 318 ASP A C 1
ATOM 2559 O O . ASP A 1 318 ? 3.599 1.591 -18.603 1.00 87.25 318 ASP A O 1
ATOM 2563 N N . THR A 1 319 ? 4.370 2.188 -16.585 1.00 89.31 319 THR A N 1
ATOM 2564 C CA . THR A 1 319 ? 3.065 2.413 -15.970 1.00 89.31 319 THR A CA 1
ATOM 2565 C C . THR A 1 319 ? 3.093 3.711 -15.210 1.00 89.31 319 THR A C 1
ATOM 2567 O O . THR A 1 319 ? 3.969 3.925 -14.376 1.00 89.31 319 THR A O 1
ATOM 2570 N N . PHE A 1 320 ? 2.089 4.551 -15.431 1.00 93.69 320 PHE A N 1
ATOM 2571 C CA . PHE A 1 320 ? 1.973 5.768 -14.654 1.00 93.69 320 PHE A CA 1
ATOM 2572 C C . PHE A 1 320 ? 0.529 6.120 -14.338 1.00 93.69 320 PHE A C 1
ATOM 2574 O O . PHE A 1 320 ? -0.432 5.751 -15.009 1.00 93.69 320 PHE A O 1
ATOM 2581 N N . TYR A 1 321 ? 0.413 6.850 -13.251 1.00 96.81 321 TYR A N 1
ATOM 2582 C CA . TYR A 1 321 ? -0.768 7.458 -12.698 1.00 96.81 321 TYR A CA 1
ATOM 2583 C C . TYR A 1 321 ? -0.684 8.980 -12.835 1.00 96.81 321 TYR A C 1
ATOM 2585 O O . TYR A 1 321 ? 0.381 9.588 -12.654 1.00 96.81 321 TYR A O 1
ATOM 2593 N N . THR A 1 322 ? -1.808 9.602 -13.166 1.00 97.62 322 THR A N 1
ATOM 2594 C CA . THR A 1 322 ? -1.922 11.056 -13.268 1.00 97.62 322 THR A CA 1
ATOM 2595 C C . THR A 1 322 ? -3.276 11.538 -12.775 1.00 97.62 322 THR A C 1
ATOM 2597 O O . THR A 1 322 ? -4.305 10.923 -13.029 1.00 97.62 322 THR A O 1
ATOM 2600 N N . THR A 1 323 ? -3.287 12.675 -12.099 1.00 98.06 323 THR A N 1
ATOM 2601 C CA . THR A 1 323 ? -4.485 13.434 -11.736 1.00 98.06 323 THR A CA 1
ATOM 2602 C C . THR A 1 323 ? -4.865 14.478 -12.790 1.00 98.06 323 THR A C 1
ATOM 2604 O O . THR A 1 323 ? -5.907 15.132 -12.678 1.00 98.06 323 THR A O 1
ATOM 2607 N N . ASN A 1 324 ? -4.031 14.654 -13.820 1.00 97.75 324 ASN A N 1
ATOM 2608 C CA . ASN A 1 324 ? -4.267 15.556 -14.937 1.00 97.75 324 ASN A CA 1
ATOM 2609 C C . ASN A 1 324 ? -5.013 14.813 -16.054 1.00 97.75 324 ASN A C 1
ATOM 2611 O O . ASN A 1 324 ? -4.428 14.058 -16.829 1.00 97.75 324 ASN A O 1
ATOM 2615 N N . GLU A 1 325 ? -6.319 15.053 -16.147 1.00 96.69 325 GLU A N 1
ATOM 2616 C CA . GLU A 1 325 ? -7.176 14.436 -17.163 1.00 96.69 325 GLU A CA 1
ATOM 2617 C C . GLU A 1 325 ? -6.726 14.764 -18.593 1.00 96.69 325 GLU A C 1
ATOM 2619 O O . GLU A 1 325 ? -6.767 13.899 -19.464 1.00 96.69 325 GLU A O 1
ATOM 2624 N N . THR A 1 326 ? -6.226 15.975 -18.843 1.00 97.50 326 THR A N 1
ATOM 2625 C CA . THR A 1 326 ? -5.723 16.363 -20.167 1.00 97.50 326 THR A CA 1
ATOM 2626 C C . THR A 1 326 ? -4.500 15.539 -20.561 1.00 97.50 326 THR A C 1
ATOM 2628 O O . THR A 1 326 ? -4.413 15.083 -21.698 1.00 97.50 326 THR A O 1
ATOM 2631 N N . GLU A 1 327 ? -3.572 15.302 -19.629 1.00 95.94 327 GLU A N 1
ATOM 2632 C CA . GLU A 1 327 ? -2.414 14.430 -19.864 1.00 95.94 327 GLU A CA 1
ATOM 2633 C C . GLU A 1 327 ? -2.842 12.986 -20.102 1.00 95.94 327 GLU A C 1
ATOM 2635 O O . GLU A 1 327 ? -2.341 12.348 -21.029 1.00 95.94 327 GLU A O 1
ATOM 2640 N N . TYR A 1 328 ? -3.793 12.490 -19.308 1.00 96.44 328 TYR A N 1
ATOM 2641 C CA . TYR A 1 328 ? -4.367 11.163 -19.493 1.00 96.44 328 TYR A CA 1
ATOM 2642 C C . TYR A 1 328 ? -4.952 11.009 -20.901 1.00 96.44 328 TYR A C 1
ATOM 2644 O O . TYR A 1 328 ? -4.533 10.126 -21.653 1.00 96.44 328 TYR A O 1
ATOM 2652 N N . LEU A 1 329 ? -5.870 11.902 -21.285 1.00 95.12 329 LEU A N 1
ATOM 2653 C CA . LEU A 1 329 ? -6.545 11.877 -22.580 1.00 95.12 329 LEU A CA 1
ATOM 2654 C C . LEU A 1 329 ? -5.554 12.020 -23.733 1.00 95.12 329 LEU A C 1
ATOM 2656 O O . LEU A 1 329 ? -5.622 11.248 -24.689 1.00 95.12 329 LEU A O 1
ATOM 2660 N N . TRP A 1 330 ? -4.609 12.956 -23.635 1.00 95.06 330 TRP A N 1
ATOM 2661 C CA . TRP A 1 330 ? -3.598 13.144 -24.668 1.00 95.06 330 TRP A CA 1
ATOM 2662 C C . TRP A 1 330 ? -2.717 11.904 -24.819 1.00 95.06 330 TRP A C 1
ATOM 2664 O O . TRP A 1 330 ? -2.486 11.458 -25.943 1.00 95.06 330 TRP A O 1
ATOM 2674 N N . THR A 1 331 ? -2.281 11.305 -23.709 1.00 92.88 331 THR A N 1
ATOM 2675 C CA . THR A 1 331 ? -1.400 10.132 -23.721 1.00 92.88 331 THR A CA 1
ATOM 2676 C C . THR A 1 331 ? -2.086 8.928 -24.357 1.00 92.88 331 THR A C 1
ATOM 2678 O O . THR A 1 331 ? -1.531 8.323 -25.272 1.00 92.88 331 THR A O 1
ATOM 2681 N N . VAL A 1 332 ? -3.317 8.605 -23.948 1.00 92.25 332 VAL A N 1
ATOM 2682 C CA . VAL A 1 332 ? -4.025 7.422 -24.474 1.00 92.25 332 VAL A CA 1
ATOM 2683 C C . VAL A 1 332 ? -4.525 7.595 -25.915 1.00 92.25 332 VAL A C 1
ATOM 2685 O O . VAL A 1 332 ? -4.863 6.598 -26.559 1.00 92.25 332 VAL A O 1
ATOM 2688 N N . GLN A 1 333 ? -4.597 8.832 -26.425 1.00 92.19 333 GLN A N 1
ATOM 2689 C CA . GLN A 1 333 ? -5.053 9.139 -27.789 1.00 92.19 333 GLN A CA 1
ATOM 2690 C C . GLN A 1 333 ? -3.902 9.344 -28.779 1.00 92.19 333 GLN A C 1
ATOM 2692 O O . GLN A 1 333 ? -3.990 8.851 -29.904 1.00 92.19 333 GLN A O 1
ATOM 2697 N N . ASN A 1 334 ? -2.844 10.048 -28.369 1.00 91.94 334 ASN A N 1
ATOM 2698 C CA . ASN A 1 334 ? -1.823 10.580 -29.276 1.00 91.94 334 ASN A CA 1
ATOM 2699 C C . ASN A 1 334 ? -0.429 9.981 -29.063 1.00 91.94 334 ASN A C 1
ATOM 2701 O O . ASN A 1 334 ? 0.389 10.029 -29.979 1.00 91.94 334 ASN A O 1
ATOM 2705 N N . ASN A 1 335 ? -0.126 9.419 -27.888 1.00 88.00 335 ASN A N 1
ATOM 2706 C CA . ASN A 1 335 ? 1.187 8.832 -27.641 1.00 88.00 335 ASN A CA 1
ATOM 2707 C C . ASN A 1 335 ? 1.208 7.372 -28.108 1.00 88.00 335 ASN A C 1
ATOM 2709 O O . ASN A 1 335 ? 0.567 6.509 -27.510 1.00 88.00 335 ASN A O 1
ATOM 2713 N N . THR A 1 336 ? 1.978 7.078 -29.156 1.00 88.06 336 THR A N 1
ATOM 2714 C CA . THR A 1 336 ? 2.069 5.744 -29.772 1.00 88.06 336 THR A CA 1
ATOM 2715 C C . THR A 1 336 ? 2.489 4.645 -28.795 1.00 88.06 336 THR A C 1
ATOM 2717 O O . THR A 1 336 ? 2.114 3.491 -28.985 1.00 88.06 336 THR A O 1
ATOM 2720 N N . LEU A 1 337 ? 3.216 4.981 -27.723 1.00 84.25 337 LEU A N 1
ATOM 2721 C CA . LEU A 1 337 ? 3.626 4.022 -26.692 1.00 84.25 337 LEU A CA 1
ATOM 2722 C C . LEU A 1 337 ? 2.480 3.622 -25.749 1.00 84.25 337 LEU A C 1
ATOM 2724 O O . LEU A 1 337 ? 2.569 2.588 -25.092 1.00 84.25 337 LEU A O 1
ATOM 2728 N N . TYR A 1 338 ? 1.413 4.417 -25.676 1.00 84.25 338 TYR A N 1
ATOM 2729 C CA . TYR A 1 338 ? 0.297 4.253 -24.732 1.00 84.25 338 TYR A CA 1
ATOM 2730 C C . TYR A 1 338 ? -1.072 4.221 -25.422 1.00 84.25 338 TYR A C 1
ATOM 2732 O O . TYR A 1 338 ? -2.114 4.120 -24.775 1.00 84.25 338 TYR A O 1
ATOM 2740 N N . GLN A 1 339 ? -1.103 4.314 -26.750 1.00 81.75 339 GLN A N 1
ATOM 2741 C CA . GLN A 1 339 ? -2.344 4.483 -27.484 1.00 81.75 339 GLN A CA 1
ATOM 2742 C C . GLN A 1 339 ? -3.288 3.290 -27.279 1.00 81.75 339 GLN A C 1
ATOM 2744 O O . GLN A 1 339 ? -2.935 2.124 -27.491 1.00 81.75 339 GLN A O 1
ATOM 2749 N N . GLY A 1 340 ? -4.529 3.583 -26.892 1.00 73.69 340 GLY A N 1
ATOM 2750 C CA . GLY A 1 340 ? -5.581 2.581 -26.720 1.00 73.69 340 GLY A CA 1
ATOM 2751 C C . GLY A 1 340 ? -5.555 1.812 -25.394 1.00 73.69 340 GLY A C 1
ATOM 2752 O O . GLY A 1 340 ? -6.286 0.830 -25.286 1.00 73.69 340 GLY A O 1
ATOM 2753 N N . THR A 1 341 ? -4.772 2.222 -24.389 1.00 76.25 341 THR A N 1
ATOM 2754 C CA . THR A 1 341 ? -4.876 1.693 -23.012 1.00 76.25 341 THR A CA 1
ATOM 2755 C C . THR A 1 341 ? -5.813 2.558 -22.162 1.00 76.25 341 THR A C 1
ATOM 2757 O O . THR A 1 341 ? -5.415 3.432 -21.396 1.00 76.25 341 THR A O 1
ATOM 2760 N N . LYS A 1 342 ? -7.124 2.344 -22.322 1.00 78.12 342 LYS A N 1
ATOM 2761 C CA . LYS A 1 342 ? -8.160 3.081 -21.579 1.00 78.12 342 LYS A CA 1
ATOM 2762 C C . LYS A 1 342 ? -8.488 2.406 -20.246 1.00 78.12 342 LYS A C 1
ATOM 2764 O O . LYS A 1 342 ? -9.572 1.858 -20.084 1.00 78.12 342 LYS A O 1
ATOM 2769 N N . ASN A 1 343 ? -7.563 2.468 -19.290 1.00 87.56 343 ASN A N 1
ATOM 2770 C CA . ASN A 1 343 ? -7.780 1.851 -17.974 1.00 87.56 343 ASN A CA 1
ATOM 2771 C C . ASN A 1 343 ? -8.679 2.697 -17.049 1.00 87.56 343 ASN A C 1
ATOM 2773 O O . ASN A 1 343 ? -9.203 2.186 -16.065 1.00 87.56 343 ASN A O 1
ATOM 2777 N N . GLY A 1 344 ? -8.894 3.976 -17.380 1.00 93.81 344 GLY A N 1
ATOM 2778 C CA . GLY A 1 344 ? -9.793 4.871 -16.661 1.00 93.81 344 GLY A CA 1
ATOM 2779 C C . GLY A 1 344 ? -9.249 5.334 -15.309 1.00 93.81 344 GLY A C 1
ATOM 2780 O O . GLY A 1 344 ? -8.042 5.485 -15.114 1.00 93.81 344 GLY A O 1
ATOM 2781 N N . ILE A 1 345 ? -10.175 5.610 -14.391 1.00 97.25 345 ILE A N 1
ATOM 2782 C CA . ILE A 1 345 ? -9.875 6.039 -13.023 1.00 97.25 345 ILE A CA 1
ATOM 2783 C C . ILE A 1 345 ? -9.529 4.802 -12.195 1.00 97.25 345 ILE A C 1
ATOM 2785 O O . ILE A 1 345 ? -10.347 3.894 -12.071 1.00 97.25 345 ILE A O 1
ATOM 2789 N N . ALA A 1 346 ? -8.342 4.788 -11.595 1.00 96.94 346 ALA A N 1
ATOM 2790 C CA . ALA A 1 346 ? -7.935 3.735 -10.674 1.00 96.94 346 ALA A CA 1
ATOM 2791 C C . ALA A 1 346 ? -8.492 3.972 -9.264 1.00 96.94 346 ALA A C 1
ATOM 2793 O O . ALA A 1 346 ? -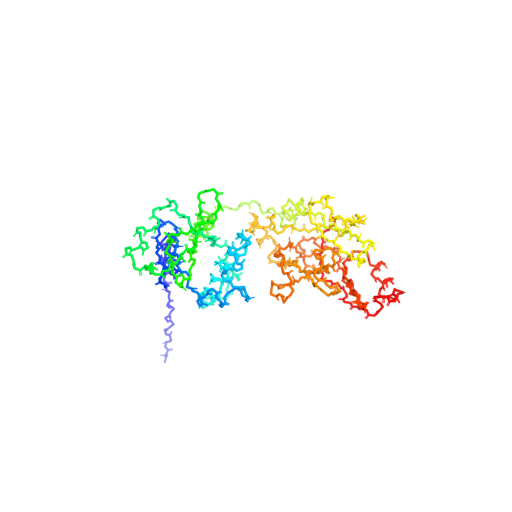8.993 3.044 -8.635 1.00 96.94 346 ALA A O 1
ATOM 2794 N N . PHE A 1 347 ? -8.406 5.207 -8.763 1.00 98.19 347 PHE A N 1
ATOM 2795 C CA . PHE A 1 347 ? -8.857 5.599 -7.424 1.00 98.19 347 PHE A CA 1
ATOM 2796 C C . PHE A 1 347 ? -8.992 7.125 -7.309 1.00 98.19 347 PHE A C 1
ATOM 2798 O O . PHE A 1 347 ? -8.730 7.854 -8.265 1.00 98.19 347 PHE A O 1
ATOM 2805 N N . TYR A 1 348 ? -9.405 7.608 -6.139 1.00 98.50 348 TYR A N 1
ATOM 2806 C CA . TYR A 1 348 ? -9.541 9.021 -5.806 1.00 98.50 348 TYR A CA 1
ATOM 2807 C C . TYR A 1 348 ? -8.643 9.406 -4.628 1.00 98.50 348 TYR A C 1
ATOM 2809 O O . TYR A 1 348 ? -8.499 8.649 -3.662 1.00 98.50 348 TYR A O 1
ATOM 2817 N N . VAL A 1 349 ? -8.073 10.605 -4.718 1.00 98.19 349 VAL A N 1
ATOM 2818 C CA . VAL A 1 349 ? -7.123 11.196 -3.767 1.00 98.19 349 VAL A CA 1
ATOM 2819 C C . VAL A 1 349 ? -7.600 12.580 -3.301 1.00 98.19 349 VAL A C 1
ATOM 2821 O O . VAL A 1 349 ? -8.578 13.125 -3.828 1.00 98.19 349 VAL A O 1
ATOM 2824 N N . TRP A 1 350 ? -6.937 13.141 -2.291 1.00 97.31 350 TRP A N 1
ATOM 2825 C CA . TRP A 1 350 ? -7.185 14.500 -1.792 1.00 97.31 350 TRP A CA 1
ATOM 2826 C C . TRP A 1 350 ? -6.364 15.534 -2.579 1.00 97.31 350 TRP A C 1
ATOM 2828 O O . TRP A 1 350 ? -5.405 15.174 -3.264 1.00 97.31 350 TRP A O 1
ATOM 2838 N N . GLU A 1 351 ? -6.743 16.812 -2.491 1.00 92.81 351 GLU A N 1
ATOM 2839 C CA . GLU A 1 351 ? -6.019 17.937 -3.115 1.00 92.81 351 GLU A CA 1
ATOM 2840 C C . GLU A 1 351 ? -4.960 18.556 -2.193 1.00 92.81 351 GLU A C 1
ATOM 2842 O O . GLU A 1 351 ? -5.192 18.678 -0.964 1.00 92.81 351 GLU A O 1
#

Nearest PDB structures (foldseek):
  4q7h-assembly1_A  TM=1.702E-01  e=4.631E+00  Homo sapiens
  8do8-assembly2_A  TM=1.769E-01  e=5.805E+00  Homo sapiens

Foldseek 3Di:
DDDDDDPPPPPDPVVLQVCLVVVLVVVLCVVQVPLWDDDPQKTKHKFWPVLCVVQLVDDDPVNCVVPQPQVSVQSSQVSSCQVPCVVVVVVPDDPPDPDDGVVLWKRKHFAEPPRCRVVRCVVSVSDDLLEWEWGAYPVRGIDTPDDDPHPTYITMMMIGTDPVVVSSVVSNPPPDDDPDPDDPLLVLLVVPPQVQWFFFWWWAQPVQREIDTATPDPDDPPRIDTDGTQATFHFVVNCSVCVVSCCVSQVQWAWKWWFWADQDDDPPDDPLTAIDIDSDQDDPTDTPGTTTTFAADACRSHQHQFWFWFWFPDSSIYIDIHSDVVCVVCCCPPPPRGDPRRPGTPTTHHD

Sequence (351 aa):
MWQWITVVLFIPFVALLEASTGNLDLLLKDICKDGGVVVGRKCILPLNADEFQLNAAGLSPMEFEKHHDFSAVQLLCQTHLENRYSQLLLGGRSADIPALEITDYINYDLAWTGDNILTPLHGAKLLEEAKNYLTKNPDGTLAYINSFESTGFGFLCEYTYRRFDELASWFEPTSTSTQKPTIPETELIGRDIVPNAAPLRRSYGWFFIKHHYQMDSRRFPVGYQYERAEGKVIPYSYYSHNRATIKSLCPKLSVLYEIFQTYGIGSRGKLWWNQYFSWQPSSPDLNNGAMMLVSKQKGYCGANKAMYYVLSKAPYGDTFYTTNETEYLWTVQNNTLYQGTKNGIAFYVWE

Organism: NCBI:txid289476

pLDDT: mean 77.15, std 17.79, range [29.61, 98.5]